Protein AF-A0A2V6KWN7-F1 (afdb_monomer)

Radius of gyration: 24.29 Å; Cα contacts (8 Å, |Δi|>4): 327; chains: 1; bounding box: 66×36×93 Å

Foldseek 3Di:
DAFWKWKDAPDFIKIFGDDPQFTQFIWGLQLCLLPVDDDPQCVPADVVLLVVLNNVCNVLGDHSLCVCCVVVSGPNPVSLVVRLLSRLLSVLVLQAGPPMDIDTDRDNVSCPVRPVTDTHNDPLQSLLSSLLNDQQGDPPDPDDQQWAKAFDPVLVVSVVPYPDDPVLVLLVVVRDRADGLNRSCVVVVHDPSVSVSSVSSSVVSVGIDIHHNVPRDDDDPPPPPDPDDDDDD

Structure (mmCIF, N/CA/C/O backbone):
data_AF-A0A2V6KWN7-F1
#
_entry.id   AF-A0A2V6KWN7-F1
#
loop_
_atom_site.group_PDB
_atom_site.id
_atom_site.type_symbol
_atom_site.label_atom_id
_atom_site.label_alt_id
_atom_site.label_comp_id
_atom_site.label_asym_id
_atom_site.label_entity_id
_atom_site.label_seq_id
_atom_site.pdbx_PDB_ins_code
_atom_site.Cartn_x
_atom_site.Cartn_y
_atom_site.Cartn_z
_atom_site.occupancy
_atom_site.B_iso_or_equiv
_atom_site.auth_seq_id
_atom_site.auth_comp_id
_atom_site.auth_asym_id
_atom_site.auth_atom_id
_atom_site.pdbx_PDB_model_num
ATOM 1 N N . LEU A 1 1 ? -12.054 -14.422 -3.745 1.00 79.62 1 LEU A N 1
ATOM 2 C CA . LEU A 1 1 ? -11.188 -14.995 -2.686 1.00 79.62 1 LEU A CA 1
ATOM 3 C C . LEU A 1 1 ? -11.629 -14.385 -1.362 1.00 79.62 1 LEU A C 1
ATOM 5 O O . LEU A 1 1 ? -11.683 -13.167 -1.289 1.00 79.62 1 LEU A O 1
ATOM 9 N N . THR A 1 2 ? -11.991 -15.196 -0.368 1.00 90.25 2 THR A N 1
ATOM 10 C CA . THR A 1 2 ? -12.577 -14.708 0.895 1.00 90.25 2 THR A CA 1
ATOM 11 C C . THR A 1 2 ? -11.800 -15.298 2.064 1.00 90.25 2 THR A C 1
ATOM 13 O O . THR A 1 2 ? -11.694 -16.525 2.155 1.00 90.25 2 THR A O 1
ATOM 16 N N . GLY A 1 3 ? -11.220 -14.449 2.910 1.00 91.94 3 GLY A N 1
ATOM 17 C CA . GLY A 1 3 ? -10.371 -14.868 4.022 1.00 91.94 3 GLY A CA 1
ATOM 18 C C . GLY A 1 3 ? -9.430 -13.772 4.516 1.00 91.94 3 GLY A C 1
ATOM 19 O O . GLY A 1 3 ? -9.657 -12.587 4.278 1.00 91.94 3 GLY A O 1
ATOM 20 N N . LEU A 1 4 ? -8.372 -14.196 5.198 1.00 92.25 4 LEU A N 1
ATOM 21 C CA . LEU A 1 4 ? -7.365 -13.347 5.817 1.00 92.25 4 LEU A CA 1
ATOM 22 C C . LEU A 1 4 ? -5.989 -13.653 5.217 1.00 92.25 4 LEU A C 1
ATOM 24 O O . LEU A 1 4 ? -5.529 -14.791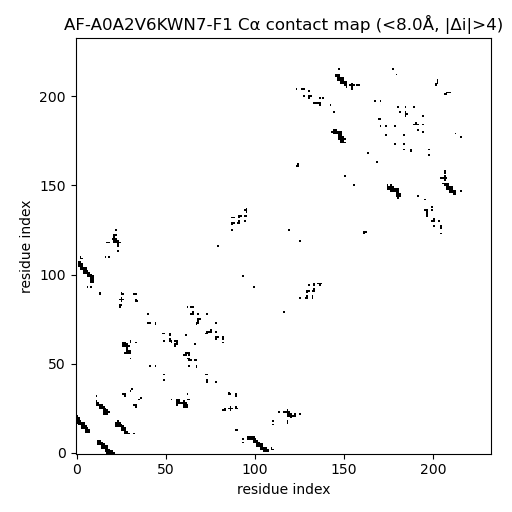 5.265 1.00 92.25 4 LEU A O 1
ATOM 28 N N . LEU A 1 5 ? -5.312 -12.640 4.689 1.00 93.81 5 LEU A N 1
ATOM 29 C CA . LEU A 1 5 ? -3.887 -12.700 4.383 1.00 93.81 5 LEU A CA 1
ATOM 30 C C . LEU A 1 5 ? -3.118 -12.125 5.571 1.00 93.81 5 LEU A C 1
ATOM 32 O O . LEU A 1 5 ? -3.286 -10.956 5.897 1.00 93.81 5 LEU A O 1
ATOM 36 N N . ARG A 1 6 ? -2.274 -12.935 6.206 1.00 95.00 6 ARG A N 1
ATOM 37 C CA . ARG A 1 6 ? -1.421 -12.511 7.319 1.00 95.00 6 ARG A CA 1
ATOM 38 C C . ARG A 1 6 ? 0.024 -12.420 6.861 1.00 95.00 6 ARG A C 1
ATOM 40 O O . ARG A 1 6 ? 0.580 -13.407 6.378 1.00 95.00 6 ARG A O 1
ATOM 47 N N . ALA A 1 7 ? 0.626 -11.256 7.056 1.00 96.19 7 ALA A N 1
ATOM 48 C CA . ALA A 1 7 ? 2.041 -11.005 6.846 1.00 96.19 7 ALA A CA 1
ATOM 49 C C . ALA A 1 7 ? 2.764 -10.920 8.196 1.00 96.19 7 ALA A C 1
ATOM 51 O O . ALA A 1 7 ? 2.483 -10.045 9.015 1.00 96.19 7 ALA A O 1
ATOM 52 N N . CYS A 1 8 ? 3.697 -11.841 8.418 1.00 95.62 8 CYS A N 1
ATOM 53 C CA . CYS A 1 8 ? 4.585 -11.873 9.572 1.00 95.62 8 CYS A CA 1
ATOM 54 C C . CYS A 1 8 ? 5.952 -11.296 9.187 1.00 95.62 8 CYS A C 1
ATOM 56 O O . CYS A 1 8 ? 6.477 -11.592 8.112 1.00 95.62 8 CYS A O 1
ATOM 58 N N . TRP A 1 9 ? 6.523 -10.491 10.075 1.00 94.25 9 TRP A N 1
ATOM 59 C CA . TRP A 1 9 ? 7.769 -9.751 9.883 1.00 94.25 9 TRP A CA 1
ATOM 60 C C . TRP A 1 9 ? 8.364 -9.401 11.255 1.00 94.25 9 TRP A C 1
ATOM 62 O O . TRP A 1 9 ? 7.928 -9.951 12.264 1.00 94.25 9 TRP A O 1
ATOM 72 N N . ASP A 1 10 ? 9.341 -8.495 11.312 1.00 91.19 10 ASP A N 1
ATOM 73 C CA . ASP A 1 10 ? 10.038 -8.129 12.556 1.00 91.19 10 ASP A CA 1
ATOM 74 C C . ASP A 1 10 ? 9.185 -7.290 13.544 1.00 91.19 10 ASP A C 1
ATOM 76 O O . ASP A 1 10 ? 9.688 -6.873 14.588 1.00 91.19 10 ASP A O 1
ATOM 80 N N . GLN A 1 11 ? 7.906 -7.034 13.238 1.00 94.00 11 GLN A N 1
ATOM 81 C CA . GLN A 1 11 ? 6.943 -6.325 14.098 1.00 94.00 11 GLN A CA 1
ATOM 82 C C . GLN A 1 11 ? 5.622 -7.108 14.229 1.00 94.00 11 GLN A C 1
ATOM 84 O O . GLN A 1 11 ? 5.520 -8.252 13.777 1.00 94.00 11 GLN A O 1
ATOM 89 N N . GLU A 1 12 ? 4.597 -6.498 14.840 1.00 96.12 12 GLU A N 1
ATOM 90 C CA . GLU A 1 12 ? 3.265 -7.103 14.945 1.00 96.12 12 GLU A CA 1
ATOM 91 C C . GLU A 1 12 ? 2.721 -7.463 13.545 1.00 96.12 12 GLU A C 1
ATOM 93 O O . GLU A 1 12 ? 2.837 -6.654 12.612 1.00 96.12 12 GLU A O 1
ATOM 98 N N . PRO A 1 13 ? 2.136 -8.665 13.360 1.00 96.38 13 PRO A N 1
ATOM 99 C CA . PRO A 1 13 ? 1.624 -9.087 12.066 1.00 96.38 13 PRO A CA 1
ATOM 100 C C . PRO A 1 13 ? 0.599 -8.119 11.478 1.00 96.38 13 PRO A C 1
ATOM 102 O O . PRO A 1 13 ? -0.203 -7.503 12.191 1.00 96.38 13 PRO A O 1
ATOM 105 N N . ILE A 1 14 ? 0.616 -8.026 10.151 1.00 97.00 14 ILE A N 1
ATOM 106 C CA . ILE A 1 14 ? -0.356 -7.257 9.379 1.00 97.00 14 ILE A CA 1
ATOM 107 C C . ILE A 1 14 ? -1.353 -8.229 8.760 1.00 97.00 14 ILE A C 1
ATOM 109 O O . ILE A 1 14 ? -0.981 -9.164 8.051 1.00 97.00 14 ILE A O 1
ATOM 113 N N . ASP A 1 15 ? -2.623 -7.973 9.023 1.00 95.38 15 ASP A N 1
ATOM 114 C CA . ASP A 1 15 ? -3.766 -8.768 8.618 1.00 95.38 15 ASP A CA 1
ATOM 115 C C . ASP A 1 15 ? -4.549 -8.013 7.534 1.00 95.38 15 ASP A C 1
ATOM 117 O O . ASP A 1 15 ? -5.109 -6.948 7.788 1.00 95.38 15 ASP A O 1
ATOM 121 N N . VAL A 1 16 ? -4.602 -8.557 6.318 1.00 95.31 16 VAL A N 1
ATOM 122 C CA . VAL A 1 16 ? -5.398 -8.036 5.200 1.00 95.31 16 VAL A CA 1
ATOM 123 C C . VAL A 1 16 ? -6.630 -8.905 5.013 1.00 95.31 16 VAL A C 1
ATOM 125 O O . VAL A 1 16 ? -6.546 -10.074 4.630 1.00 95.31 16 VAL A O 1
ATOM 128 N N . LEU A 1 17 ? -7.793 -8.323 5.276 1.00 94.12 17 LEU A N 1
ATOM 129 C CA . LEU A 1 17 ? -9.072 -8.991 5.108 1.00 94.12 17 LEU A CA 1
ATOM 130 C C . LEU A 1 17 ? -9.532 -8.859 3.659 1.00 94.12 17 LEU A C 1
ATOM 132 O O . LEU A 1 17 ? -9.598 -7.754 3.125 1.00 94.12 17 LEU A O 1
ATOM 136 N N . ALA A 1 18 ? -9.891 -9.981 3.041 1.00 93.38 18 ALA A N 1
ATOM 137 C CA . ALA A 1 18 ? -10.401 -10.029 1.678 1.00 93.38 18 ALA A CA 1
ATOM 138 C C . ALA A 1 18 ? -11.783 -10.684 1.635 1.00 93.38 18 ALA A C 1
ATOM 140 O O . ALA A 1 18 ? -12.004 -11.728 2.257 1.00 93.38 18 ALA A O 1
ATOM 141 N N . ARG A 1 19 ? -12.709 -10.106 0.869 1.00 92.50 19 ARG A N 1
ATOM 142 C CA . ARG A 1 19 ? -14.060 -10.639 0.651 1.00 92.50 19 ARG A CA 1
ATOM 143 C C . ARG A 1 19 ? -14.348 -10.661 -0.838 1.00 92.50 19 ARG A C 1
ATOM 145 O O . ARG A 1 19 ? -14.247 -9.645 -1.502 1.00 92.50 19 ARG A O 1
ATOM 152 N N . ASP A 1 20 ? -14.657 -11.839 -1.365 1.00 89.44 20 ASP A N 1
ATOM 153 C CA . ASP A 1 20 ? -15.024 -12.048 -2.768 1.00 89.44 20 ASP A CA 1
ATOM 154 C C . ASP A 1 20 ? -13.988 -11.543 -3.790 1.00 89.44 20 ASP A C 1
ATOM 156 O O . ASP A 1 20 ? -14.273 -11.406 -4.971 1.00 89.44 20 ASP A O 1
ATOM 160 N N . GLY A 1 21 ? -12.721 -11.434 -3.371 1.00 87.81 21 GLY A N 1
ATOM 161 C CA . GLY A 1 21 ? -11.613 -10.931 -4.193 1.00 87.81 21 GLY A CA 1
ATOM 162 C C . GLY A 1 21 ? -11.318 -9.446 -3.991 1.00 87.81 21 GLY A C 1
ATOM 163 O O . GLY A 1 21 ? -10.289 -8.989 -4.469 1.00 87.81 21 GLY A O 1
ATOM 164 N N . GLU A 1 22 ? -12.161 -8.737 -3.246 1.00 93.19 22 GLU A N 1
ATOM 165 C CA . GLU A 1 22 ? -11.963 -7.341 -2.868 1.00 93.19 22 GLU A CA 1
ATOM 166 C C . GLU A 1 22 ? -11.154 -7.241 -1.572 1.00 93.19 22 GLU A C 1
ATOM 168 O O . GLU A 1 22 ? -11.292 -8.081 -0.673 1.00 93.19 22 GLU A O 1
ATOM 173 N N . ILE A 1 23 ? -10.340 -6.194 -1.449 1.00 94.06 23 ILE A N 1
ATOM 174 C CA . ILE A 1 23 ? -9.598 -5.895 -0.220 1.00 94.06 23 ILE A CA 1
ATOM 175 C C . ILE A 1 23 ? -10.497 -5.076 0.699 1.00 94.06 23 ILE A C 1
ATOM 177 O O . ILE A 1 23 ? -10.830 -3.942 0.385 1.00 94.06 23 ILE A O 1
ATOM 181 N N . ILE A 1 24 ? -10.886 -5.629 1.844 1.00 94.44 24 ILE A N 1
ATOM 182 C CA . ILE A 1 24 ? -11.754 -4.936 2.803 1.00 94.44 24 ILE A CA 1
ATOM 183 C C . ILE A 1 24 ? -10.963 -3.890 3.584 1.00 94.44 24 ILE A C 1
ATOM 185 O O . ILE A 1 24 ? -11.327 -2.719 3.593 1.00 94.44 24 ILE A O 1
ATOM 189 N N . LEU A 1 25 ? -9.893 -4.314 4.255 1.00 94.62 25 LEU A N 1
ATOM 190 C CA . LEU A 1 25 ? -8.949 -3.437 4.946 1.00 94.62 25 LEU A CA 1
ATOM 191 C C . LEU A 1 25 ? -7.687 -4.210 5.329 1.00 94.62 25 LEU A C 1
ATOM 193 O O . LEU A 1 25 ? -7.700 -5.440 5.404 1.00 94.62 25 LEU A O 1
ATOM 197 N N . ALA A 1 26 ? -6.625 -3.468 5.632 1.00 96.12 26 ALA A N 1
ATOM 198 C CA . ALA A 1 26 ? -5.450 -3.976 6.324 1.00 96.12 26 ALA A CA 1
ATOM 199 C C . ALA A 1 26 ? -5.446 -3.456 7.769 1.00 96.12 26 ALA A C 1
ATOM 201 O O . ALA A 1 26 ? -5.772 -2.294 8.009 1.00 96.12 26 ALA A O 1
ATOM 202 N N . THR A 1 27 ? -5.094 -4.310 8.723 1.00 96.31 27 THR A N 1
ATOM 203 C CA . THR A 1 27 ? -5.065 -3.999 10.156 1.00 96.31 27 THR A CA 1
ATOM 204 C C . THR A 1 27 ? -3.924 -4.732 10.858 1.00 96.31 27 THR A C 1
ATOM 206 O O . THR A 1 27 ? -3.230 -5.553 10.270 1.00 96.31 27 THR A O 1
ATOM 209 N N . THR A 1 28 ? -3.719 -4.422 12.129 1.00 97.50 28 THR A N 1
ATOM 210 C CA . THR A 1 28 ? -2.776 -5.082 13.030 1.00 97.50 28 THR A CA 1
ATOM 211 C C . THR A 1 28 ? -3.290 -4.937 14.465 1.00 97.50 28 THR A C 1
ATOM 213 O O . THR A 1 28 ? -4.154 -4.095 14.738 1.00 97.50 28 THR A O 1
ATOM 216 N N . ARG A 1 29 ? -2.780 -5.741 15.399 1.00 97.25 29 ARG A N 1
ATOM 217 C CA . ARG A 1 29 ? -3.104 -5.600 16.828 1.00 97.25 29 ARG A CA 1
ATOM 218 C C . ARG A 1 29 ? -2.272 -4.527 17.527 1.00 97.25 29 ARG A C 1
ATOM 220 O O . ARG A 1 29 ? -2.496 -4.275 18.702 1.00 97.25 29 ARG A O 1
ATOM 227 N N . ASP A 1 30 ? -1.354 -3.870 16.828 1.00 98.06 30 ASP A N 1
ATOM 228 C CA . ASP A 1 30 ? -0.593 -2.742 17.359 1.00 98.06 30 ASP A CA 1
ATOM 229 C C . ASP A 1 30 ? -1.189 -1.404 16.862 1.00 98.06 30 ASP A C 1
ATOM 231 O O . ASP A 1 30 ? -1.017 -1.039 15.695 1.00 98.06 30 ASP A O 1
ATOM 235 N N . PRO A 1 31 ? -1.912 -0.642 17.710 1.00 97.25 31 PRO A N 1
ATOM 236 C CA . PRO A 1 31 ? -2.525 0.620 17.299 1.00 97.25 31 PRO A CA 1
ATOM 237 C C . PRO A 1 31 ? -1.510 1.715 16.957 1.00 97.25 31 PRO A C 1
ATOM 239 O O . PRO A 1 31 ? -1.841 2.614 16.182 1.00 97.25 31 PRO A O 1
ATOM 242 N N . ASP A 1 32 ? -0.309 1.660 17.535 1.00 96.06 32 ASP A N 1
ATOM 243 C CA . ASP A 1 32 ? 0.749 2.641 17.292 1.00 96.06 32 ASP A CA 1
ATOM 244 C C . ASP A 1 32 ? 1.455 2.337 15.967 1.00 96.06 32 ASP A C 1
ATOM 246 O O . ASP A 1 32 ? 1.768 3.255 15.212 1.00 96.06 32 ASP A O 1
ATOM 250 N N . LEU A 1 33 ? 1.595 1.057 15.616 1.00 96.12 33 LEU A N 1
ATOM 251 C CA . LEU A 1 33 ? 2.003 0.645 14.272 1.00 96.12 33 LEU A CA 1
ATOM 252 C C . LEU A 1 33 ? 0.936 0.978 13.214 1.00 96.12 33 LEU A C 1
ATOM 254 O O . LEU A 1 33 ? 1.270 1.414 12.113 1.00 96.12 33 LEU A O 1
ATOM 258 N N . TYR A 1 34 ? -0.346 0.772 13.536 1.00 97.50 34 TYR A N 1
ATOM 259 C CA . TYR A 1 34 ? -1.467 1.047 12.631 1.00 97.50 34 TYR A CA 1
ATOM 260 C C . TYR A 1 34 ? -1.637 2.543 12.337 1.00 97.50 34 TYR A C 1
ATOM 262 O O . TYR A 1 34 ? -1.943 2.916 11.209 1.00 97.50 34 TYR A O 1
ATOM 270 N N . CYS A 1 35 ? -1.491 3.395 13.353 1.00 96.06 35 CYS A N 1
ATOM 271 C CA . CYS A 1 35 ? -1.679 4.838 13.246 1.00 96.06 35 CYS A CA 1
ATOM 272 C C . CYS A 1 35 ? -0.709 5.555 14.210 1.00 96.06 35 CYS A C 1
ATOM 274 O O . CYS A 1 35 ? -1.090 5.868 15.348 1.00 96.06 35 CYS A O 1
ATOM 276 N N . PRO A 1 36 ? 0.544 5.795 13.769 1.00 91.50 36 PRO A N 1
ATOM 277 C CA . PRO A 1 36 ? 1.615 6.314 14.626 1.00 91.50 36 PRO A CA 1
ATOM 278 C C . PRO A 1 36 ? 1.423 7.782 15.011 1.00 91.50 36 PRO A C 1
ATOM 280 O O . PRO A 1 36 ? 1.894 8.226 16.056 1.00 91.50 36 PRO A O 1
ATOM 283 N N . GLU A 1 37 ? 0.725 8.546 14.174 1.00 91.88 37 GLU A N 1
ATOM 284 C CA . GLU A 1 37 ? 0.391 9.943 14.431 1.00 91.88 37 GLU A CA 1
ATOM 285 C C . GLU A 1 37 ? -1.081 10.072 14.817 1.00 91.88 37 GLU A C 1
ATOM 287 O O . GLU A 1 37 ? -1.932 9.370 14.276 1.00 91.88 37 GLU A O 1
ATOM 292 N N . THR A 1 38 ? -1.405 10.998 15.722 1.00 91.56 38 THR A N 1
ATOM 293 C CA . THR A 1 38 ? -2.800 11.279 16.085 1.00 91.56 38 THR A CA 1
ATOM 294 C C . THR A 1 38 ? -3.504 11.999 14.932 1.00 91.56 38 THR A C 1
ATOM 296 O O . THR A 1 38 ? -3.166 13.151 14.644 1.00 91.56 38 THR A O 1
ATOM 299 N N . PRO A 1 39 ? -4.509 11.384 14.282 1.00 93.56 39 PRO A N 1
ATOM 300 C CA . PRO A 1 39 ? -5.166 12.005 13.148 1.00 93.56 39 PRO A CA 1
ATOM 301 C C . PRO A 1 39 ? -6.062 13.172 13.601 1.00 93.56 39 PRO A C 1
ATOM 303 O O . PRO A 1 39 ? -6.704 13.080 14.653 1.00 93.56 39 PRO A O 1
ATOM 306 N N . PRO A 1 40 ? -6.191 14.245 12.794 1.00 94.44 40 PRO A N 1
ATOM 307 C CA . PRO A 1 40 ? -6.957 15.441 13.164 1.00 94.44 40 PRO A CA 1
ATOM 308 C C . PRO A 1 40 ? -8.420 15.179 13.541 1.00 94.44 40 PRO A C 1
ATOM 310 O O . PRO A 1 40 ? -8.984 15.904 14.355 1.00 94.44 40 PRO A O 1
ATOM 313 N N . ILE A 1 41 ? -9.030 14.124 12.990 1.00 94.12 41 ILE A N 1
ATOM 314 C CA . ILE A 1 41 ? -10.413 13.725 13.293 1.00 94.12 41 ILE A CA 1
ATOM 315 C C . ILE A 1 41 ? -10.631 13.378 14.777 1.00 94.12 41 ILE A C 1
ATOM 317 O O . ILE A 1 41 ? -11.756 13.438 15.261 1.00 94.12 41 ILE A O 1
ATOM 321 N N . LEU A 1 42 ? -9.565 13.053 15.515 1.00 94.75 42 LEU A N 1
ATOM 322 C CA . LEU A 1 42 ? -9.635 12.734 16.943 1.00 94.75 42 LEU A CA 1
ATOM 323 C C . LEU A 1 42 ? -9.487 13.958 17.851 1.00 94.75 42 LEU A C 1
ATOM 325 O O . LEU A 1 42 ? -9.609 13.811 19.061 1.00 94.75 42 LEU A O 1
ATOM 329 N N . ALA A 1 43 ? -9.234 15.153 17.306 1.00 92.88 43 ALA A N 1
ATOM 330 C CA . ALA A 1 43 ? -8.901 16.335 18.107 1.00 92.88 43 ALA A CA 1
ATOM 331 C C . ALA A 1 43 ? -9.977 16.709 19.145 1.00 92.88 43 ALA A C 1
ATOM 333 O O . ALA A 1 43 ? -9.645 17.248 20.196 1.00 92.88 43 ALA A O 1
ATOM 334 N N . ASN A 1 44 ? -11.247 16.409 18.857 1.00 91.75 44 ASN A N 1
ATOM 335 C CA . ASN A 1 44 ? -12.387 16.709 19.731 1.00 91.75 44 ASN A CA 1
ATOM 336 C C . ASN A 1 44 ? -12.982 15.462 20.408 1.00 91.75 44 ASN A C 1
ATOM 338 O O . ASN A 1 44 ? -14.045 15.551 21.020 1.00 91.75 44 ASN A O 1
ATOM 342 N N . VAL A 1 45 ? -12.343 14.299 20.269 1.00 95.75 45 VAL A N 1
ATOM 343 C CA . VAL A 1 45 ? -12.817 13.045 20.863 1.00 95.75 45 VAL A CA 1
ATOM 344 C C . VAL A 1 45 ? -12.212 12.898 22.252 1.00 95.75 45 VAL A C 1
ATOM 346 O O . VAL A 1 45 ? -11.031 13.179 22.452 1.00 95.75 45 VAL A O 1
ATOM 349 N N . ASP A 1 46 ? -13.014 12.439 23.211 1.00 96.44 46 ASP A N 1
ATOM 350 C CA . ASP A 1 46 ? -12.539 12.137 24.561 1.00 96.44 46 ASP A CA 1
ATOM 351 C C . ASP A 1 46 ? -11.361 11.132 24.513 1.00 96.44 46 ASP A C 1
ATOM 353 O O . ASP A 1 46 ? -11.520 10.029 23.968 1.00 96.44 46 ASP A O 1
ATOM 357 N N . PRO A 1 47 ? -10.182 11.472 25.075 1.00 95.75 47 PRO A N 1
ATOM 358 C CA . PRO A 1 47 ? -9.025 10.583 25.108 1.00 95.75 47 PRO A CA 1
ATOM 359 C C . PRO A 1 47 ? -9.301 9.214 25.739 1.00 95.75 47 PRO A C 1
ATOM 361 O O . PRO A 1 47 ? -8.704 8.228 25.304 1.00 95.75 47 PRO A O 1
ATOM 364 N N . GLU A 1 48 ? -10.206 9.115 26.719 1.00 96.94 48 GLU A N 1
ATOM 365 C CA . GLU A 1 48 ? -10.563 7.829 27.336 1.00 96.94 48 GLU A CA 1
ATOM 366 C C . GLU A 1 48 ? -11.320 6.924 26.355 1.00 96.94 48 GLU A C 1
ATOM 368 O O . GLU A 1 48 ? -11.091 5.711 26.304 1.00 96.94 48 GLU A O 1
ATOM 373 N N . VAL A 1 49 ? -12.174 7.512 25.511 1.00 97.31 49 VAL A N 1
ATOM 374 C CA . VAL A 1 49 ? -12.894 6.791 24.452 1.00 97.31 49 VAL A CA 1
ATOM 375 C C . VAL A 1 49 ? -11.914 6.288 23.390 1.00 97.31 49 VAL A C 1
ATOM 377 O O . VAL A 1 49 ? -12.012 5.137 22.955 1.00 97.31 49 VAL A O 1
ATOM 380 N N . VAL A 1 50 ? -10.927 7.110 23.016 1.00 97.44 50 VAL A N 1
ATOM 381 C CA . VAL A 1 50 ? -9.854 6.708 22.090 1.00 97.44 50 VAL A CA 1
ATOM 382 C C . VAL A 1 50 ? -8.999 5.590 22.689 1.00 97.44 50 VAL A C 1
ATOM 384 O O . VAL A 1 50 ? -8.730 4.603 22.004 1.00 97.44 50 VAL A O 1
ATOM 387 N N . ALA A 1 51 ? -8.600 5.707 23.957 1.00 97.25 51 ALA A N 1
ATOM 388 C CA . ALA A 1 51 ? -7.799 4.698 24.646 1.00 97.25 51 ALA A CA 1
ATOM 389 C C . ALA A 1 51 ? -8.519 3.344 24.688 1.00 97.25 51 ALA A C 1
ATOM 391 O O . ALA A 1 51 ? -7.951 2.332 24.279 1.00 97.25 51 ALA A O 1
ATOM 392 N N . LYS A 1 52 ? -9.807 3.337 25.050 1.00 97.81 52 LYS A N 1
ATOM 393 C CA . LYS A 1 52 ? -10.630 2.123 25.053 1.00 97.81 52 LYS A CA 1
ATOM 394 C C . LYS A 1 52 ? -10.734 1.482 23.666 1.00 97.81 52 LYS A C 1
ATOM 396 O O . LYS A 1 52 ? -10.654 0.261 23.544 1.00 97.81 52 LYS A O 1
ATOM 401 N N . ALA A 1 53 ? -10.900 2.286 22.614 1.00 97.69 53 ALA A N 1
ATOM 402 C CA . ALA A 1 53 ? -10.939 1.779 21.244 1.00 97.69 53 ALA A CA 1
ATOM 403 C C . ALA A 1 53 ? -9.586 1.181 20.812 1.00 97.69 53 ALA A C 1
ATOM 405 O O . ALA A 1 53 ? -9.558 0.152 20.134 1.00 97.69 53 ALA A O 1
ATOM 406 N N . ARG A 1 54 ? -8.465 1.789 21.226 1.00 97.81 54 ARG A N 1
ATOM 407 C CA . ARG A 1 54 ? -7.111 1.261 20.990 1.00 97.81 54 ARG A CA 1
ATOM 408 C C . ARG A 1 54 ? -6.869 -0.046 21.741 1.00 97.81 54 ARG A C 1
ATOM 410 O O . ARG A 1 54 ? -6.299 -0.967 21.165 1.00 97.81 54 ARG A O 1
ATOM 417 N N . ASP A 1 55 ? -7.325 -0.161 22.983 1.00 98.12 55 ASP A N 1
ATOM 418 C CA . ASP A 1 55 ? -7.208 -1.407 23.748 1.00 98.12 55 ASP A CA 1
ATOM 419 C C . ASP A 1 55 ? -8.020 -2.539 23.109 1.00 98.12 55 ASP A C 1
ATOM 421 O O . ASP A 1 55 ? -7.520 -3.653 22.969 1.00 98.12 55 ASP A O 1
ATOM 425 N N . GLN A 1 56 ? -9.207 -2.238 22.580 1.00 96.69 56 GLN A N 1
ATOM 426 C CA . GLN A 1 56 ? -9.982 -3.212 21.814 1.00 96.69 56 GLN A CA 1
ATOM 427 C C . GLN A 1 56 ? -9.248 -3.693 20.547 1.00 96.69 56 GLN A C 1
ATOM 429 O O . GLN A 1 56 ? -9.300 -4.882 20.225 1.00 96.69 56 GLN A O 1
ATOM 434 N N . GLN A 1 57 ? -8.537 -2.806 19.840 1.00 97.25 57 GLN A N 1
ATOM 435 C CA . GLN A 1 57 ? -7.715 -3.203 18.693 1.00 97.25 57 GLN A CA 1
ATOM 436 C C . GLN A 1 57 ? -6.588 -4.161 19.102 1.00 97.25 57 GLN A C 1
ATOM 438 O O . GLN A 1 57 ? -6.335 -5.130 18.385 1.00 97.25 57 GLN A O 1
ATOM 443 N N . LYS A 1 58 ? -5.954 -3.952 20.262 1.00 97.31 58 LYS A N 1
ATOM 444 C CA . LYS A 1 58 ? -4.932 -4.877 20.787 1.00 97.31 58 LYS A CA 1
ATOM 445 C C . LYS A 1 58 ? -5.491 -6.271 21.046 1.00 97.31 58 LYS A C 1
ATOM 447 O O . LYS A 1 58 ? -4.819 -7.270 20.801 1.00 97.31 58 LYS A O 1
ATOM 452 N N . GLU A 1 59 ? -6.731 -6.346 21.516 1.00 95.31 59 GLU A N 1
ATOM 453 C CA . GLU A 1 59 ? -7.384 -7.615 21.830 1.00 95.31 59 GLU A CA 1
ATOM 454 C C . GLU A 1 59 ? -7.823 -8.384 20.577 1.00 95.31 59 GLU A C 1
ATOM 456 O O . GLU A 1 59 ? -7.611 -9.596 20.488 1.00 95.31 59 GLU A O 1
ATOM 461 N N . ASN A 1 60 ? -8.446 -7.705 19.607 1.00 92.25 60 ASN A N 1
ATOM 462 C CA . ASN A 1 60 ? -9.146 -8.379 18.507 1.00 92.25 60 ASN A CA 1
ATOM 463 C C . ASN A 1 60 ? -8.712 -7.967 17.089 1.00 92.25 60 ASN A C 1
ATOM 465 O O . ASN A 1 60 ? -9.193 -8.559 16.125 1.00 92.25 60 ASN A O 1
ATOM 469 N N . GLY A 1 61 ? -7.809 -6.996 16.941 1.00 93.31 61 GLY A N 1
ATOM 470 C CA . GLY A 1 61 ? -7.307 -6.515 15.650 1.00 93.31 61 GLY A CA 1
ATOM 471 C C . GLY A 1 61 ? -8.271 -5.615 14.870 1.00 93.31 61 GLY A C 1
ATOM 472 O O . GLY A 1 61 ? -7.951 -5.213 13.756 1.00 93.31 61 GLY A O 1
ATOM 473 N N . THR A 1 62 ? -9.442 -5.271 15.411 1.00 94.56 62 THR A N 1
ATOM 474 C CA . THR A 1 62 ? -10.363 -4.316 14.774 1.00 94.56 62 THR A CA 1
ATOM 475 C C . THR A 1 62 ? -9.758 -2.917 14.856 1.00 94.56 62 THR A C 1
ATOM 477 O O . THR A 1 62 ? -9.499 -2.470 15.973 1.00 94.56 62 THR A O 1
ATOM 480 N N . PRO A 1 63 ? -9.564 -2.194 13.735 1.00 96.44 63 PRO A N 1
ATOM 481 C CA . PRO A 1 63 ? -9.032 -0.837 13.772 1.00 96.44 63 PRO A CA 1
ATOM 482 C C . PRO A 1 63 ? -9.801 0.056 14.747 1.00 96.44 63 PRO A C 1
ATOM 484 O O . PRO A 1 63 ? -11.025 0.160 14.654 1.00 96.44 63 PRO A O 1
ATOM 487 N N . PHE A 1 64 ? -9.107 0.755 15.645 1.00 97.31 64 PHE A N 1
ATOM 488 C CA . PHE A 1 64 ? -9.766 1.594 16.651 1.00 97.31 64 PHE A CA 1
ATOM 489 C C . PHE A 1 64 ? -10.644 2.683 16.004 1.00 97.31 64 PHE A C 1
ATOM 491 O O . PHE A 1 64 ? -11.708 3.013 16.522 1.00 97.31 64 PHE A O 1
ATOM 498 N N . LEU A 1 65 ? -10.249 3.191 14.829 1.00 96.88 65 LEU A N 1
ATOM 499 C CA . LEU A 1 65 ? -11.036 4.138 14.031 1.00 96.88 65 LEU A CA 1
ATOM 500 C C . LEU A 1 65 ? -12.406 3.569 13.633 1.00 96.88 65 LEU A C 1
ATOM 502 O O . LEU A 1 65 ? -13.395 4.298 13.625 1.00 96.88 65 LEU A O 1
ATOM 506 N N . LEU A 1 66 ? -12.483 2.266 13.347 1.00 96.00 66 LEU A N 1
ATOM 507 C CA . LEU A 1 66 ? -13.737 1.596 13.006 1.00 96.00 66 LEU A CA 1
ATOM 508 C C . LEU A 1 66 ? -14.650 1.510 14.230 1.00 96.00 66 LEU A C 1
ATOM 510 O O . LEU A 1 66 ? -15.843 1.793 14.137 1.00 96.00 66 LEU A O 1
ATOM 514 N N . THR A 1 67 ? -14.083 1.180 15.391 1.00 96.31 67 THR A N 1
ATOM 515 C CA . THR A 1 67 ? -14.803 1.202 16.670 1.00 96.31 67 THR A CA 1
ATOM 516 C C . THR A 1 67 ? -15.353 2.596 16.978 1.00 96.31 67 THR A C 1
ATOM 518 O O . THR A 1 67 ? -16.527 2.727 17.321 1.00 96.31 67 THR A O 1
ATOM 521 N N . LEU A 1 68 ? -14.543 3.645 16.816 1.00 97.06 68 LEU A N 1
ATOM 522 C CA . LEU A 1 68 ? -14.970 5.027 17.055 1.00 97.06 68 LEU A CA 1
ATOM 523 C C . LEU A 1 68 ? -16.088 5.461 16.099 1.00 97.06 68 LEU A C 1
ATOM 525 O O . LEU A 1 68 ? -17.046 6.093 16.537 1.00 97.06 68 LEU A O 1
ATOM 529 N N . ALA A 1 69 ? -15.998 5.091 14.820 1.00 96.19 69 ALA A N 1
ATOM 530 C CA . ALA A 1 69 ? -17.033 5.389 13.832 1.00 96.19 69 ALA A CA 1
ATOM 531 C C . ALA A 1 69 ? -18.359 4.677 14.147 1.00 96.19 69 ALA A C 1
ATOM 533 O O . ALA A 1 69 ? -19.429 5.267 14.015 1.00 96.19 69 ALA A O 1
ATOM 534 N N . ARG A 1 70 ? -18.301 3.419 14.601 1.00 95.00 70 ARG A N 1
ATOM 535 C CA . ARG A 1 70 ? -19.487 2.640 15.004 1.00 95.00 70 ARG A CA 1
ATOM 536 C C . ARG A 1 70 ? -20.149 3.161 16.270 1.00 95.00 70 ARG A C 1
ATOM 538 O O . ARG A 1 70 ? -21.364 3.074 16.389 1.00 95.00 70 ARG A O 1
ATOM 545 N N . ASN A 1 71 ? -19.356 3.707 17.185 1.00 95.19 71 ASN A N 1
ATOM 546 C CA . ASN A 1 71 ? -19.842 4.352 18.401 1.00 95.19 71 ASN A CA 1
ATOM 547 C C . ASN A 1 71 ? -20.238 5.819 18.171 1.00 95.19 71 ASN A C 1
ATOM 549 O O . ASN A 1 71 ? -20.431 6.544 19.144 1.00 95.19 71 ASN A O 1
ATOM 553 N N . GLU A 1 72 ? -20.285 6.274 16.913 1.00 95.25 72 GLU A N 1
ATOM 554 C CA . GLU A 1 72 ? -20.639 7.647 16.528 1.00 95.25 72 GLU A CA 1
ATOM 555 C C . GLU A 1 72 ? -19.746 8.719 17.187 1.00 95.25 72 GLU A C 1
ATOM 557 O O . GLU A 1 72 ? -20.113 9.885 17.293 1.00 95.25 72 GLU A O 1
ATOM 562 N N . SER A 1 73 ? -18.541 8.332 17.622 1.00 96.62 73 SER A N 1
ATOM 563 C CA . SER A 1 73 ? -17.558 9.236 18.236 1.00 96.62 73 SER A CA 1
ATOM 564 C C . SER A 1 73 ? -16.795 10.053 17.191 1.00 96.62 73 SER A C 1
ATOM 566 O O . SER A 1 73 ? -16.242 11.101 17.509 1.00 96.62 73 SER A O 1
ATOM 568 N N . ILE A 1 74 ? -16.765 9.572 15.946 1.00 96.62 74 ILE A N 1
ATOM 569 C CA . ILE A 1 74 ? -16.257 10.280 14.767 1.00 96.62 74 ILE A CA 1
ATOM 570 C C . ILE A 1 74 ? -17.195 10.053 13.583 1.00 96.62 74 ILE A C 1
ATOM 572 O O . ILE A 1 74 ? -17.919 9.056 13.529 1.00 96.62 74 ILE A O 1
ATOM 576 N N . GLU A 1 75 ? -17.158 10.958 12.608 1.00 95.19 75 GLU A N 1
ATOM 577 C CA . GLU A 1 75 ? -17.943 10.814 11.385 1.00 95.19 75 GLU A CA 1
ATOM 578 C C . GLU A 1 75 ? -17.518 9.583 10.578 1.00 95.19 75 GLU A C 1
ATOM 580 O O . GLU A 1 75 ? -16.334 9.324 10.350 1.00 95.19 75 GLU A O 1
ATOM 585 N N . ARG A 1 76 ? -18.514 8.835 10.098 1.00 93.12 76 ARG A N 1
ATOM 586 C CA . ARG A 1 76 ? -18.311 7.522 9.484 1.00 93.12 76 ARG A CA 1
ATOM 587 C C . ARG A 1 76 ? -17.542 7.569 8.163 1.00 93.12 76 ARG A C 1
ATOM 589 O O . ARG A 1 76 ? -16.625 6.777 7.981 1.00 93.12 76 ARG A O 1
ATOM 596 N N . GLN A 1 77 ? -17.898 8.477 7.251 1.00 93.56 77 GLN A N 1
ATOM 597 C CA . GLN A 1 77 ? -17.253 8.533 5.934 1.00 93.56 77 GLN A CA 1
ATOM 598 C C . GLN A 1 77 ? -15.770 8.940 6.035 1.00 93.56 77 GLN A C 1
ATOM 600 O O . GLN A 1 77 ? -14.932 8.178 5.553 1.00 93.56 77 GLN A O 1
ATOM 605 N N . PRO A 1 78 ? -15.404 10.030 6.743 1.00 94.06 78 PRO A N 1
ATOM 606 C CA . PRO A 1 78 ? -13.996 10.368 6.952 1.00 94.06 78 PRO A CA 1
ATOM 607 C C . PRO A 1 78 ? -13.212 9.272 7.689 1.00 94.06 78 PRO A C 1
ATOM 609 O O . PRO A 1 78 ? -12.034 9.061 7.405 1.00 94.06 78 PRO A O 1
ATOM 612 N N . ALA A 1 79 ? -13.851 8.548 8.617 1.00 95.00 79 ALA A N 1
ATOM 613 C CA . ALA A 1 79 ? -13.221 7.420 9.292 1.00 95.00 79 ALA A CA 1
ATOM 614 C C . ALA A 1 79 ? -12.901 6.269 8.330 1.00 95.00 79 ALA A C 1
ATOM 616 O O . ALA A 1 79 ? -11.812 5.710 8.417 1.00 95.00 79 ALA A O 1
ATOM 617 N N . PHE A 1 80 ? -13.802 5.924 7.406 1.00 94.12 80 PHE A N 1
ATOM 618 C CA . PHE A 1 80 ? -13.555 4.877 6.410 1.00 94.12 80 PHE A CA 1
ATOM 619 C C . PHE A 1 80 ? -12.457 5.251 5.417 1.00 94.12 80 PHE A C 1
ATOM 621 O O . PHE A 1 80 ? -11.585 4.423 5.149 1.00 94.12 80 PHE A O 1
ATOM 628 N N . ASP A 1 81 ? -12.437 6.497 4.944 1.00 93.75 81 ASP A N 1
ATOM 629 C CA . ASP A 1 81 ? -11.365 6.987 4.072 1.00 93.75 81 ASP A CA 1
ATOM 630 C C . ASP A 1 81 ? -10.008 6.923 4.796 1.00 93.75 81 ASP A C 1
ATOM 632 O O . ASP A 1 81 ? -9.003 6.474 4.236 1.00 93.75 81 ASP A O 1
ATOM 636 N N . LEU A 1 82 ? -9.987 7.288 6.084 1.00 95.38 82 LEU A N 1
ATOM 637 C CA . LEU A 1 82 ? -8.794 7.191 6.917 1.00 95.38 82 LEU A CA 1
ATOM 638 C C . LEU A 1 82 ? -8.391 5.737 7.192 1.00 95.38 82 LEU A C 1
ATOM 640 O O . LEU A 1 82 ? -7.207 5.433 7.126 1.00 95.38 82 LEU A O 1
ATOM 644 N N . ILE A 1 83 ? -9.331 4.829 7.470 1.00 95.75 83 ILE A N 1
ATOM 645 C CA . ILE A 1 83 ? -9.051 3.396 7.668 1.00 95.75 83 ILE A CA 1
ATOM 646 C C . ILE A 1 83 ? -8.403 2.806 6.420 1.00 95.75 83 ILE A C 1
ATOM 648 O O . ILE A 1 83 ? -7.392 2.113 6.522 1.00 95.75 83 ILE A O 1
ATOM 652 N N . ARG A 1 84 ? -8.942 3.124 5.241 1.00 95.06 84 ARG A N 1
ATOM 653 C CA . ARG A 1 84 ? -8.357 2.717 3.965 1.00 95.06 84 ARG A CA 1
ATOM 654 C C . ARG A 1 84 ? -6.924 3.229 3.832 1.00 95.06 84 ARG A C 1
ATOM 656 O O . ARG A 1 84 ? -6.023 2.441 3.552 1.00 95.06 84 ARG A O 1
ATOM 663 N N . HIS A 1 85 ? -6.704 4.522 4.069 1.00 95.56 85 HIS A N 1
ATOM 664 C CA . HIS A 1 85 ? -5.377 5.125 3.961 1.00 95.56 85 HIS A CA 1
ATOM 665 C C . HIS A 1 85 ? -4.373 4.550 4.976 1.00 95.56 85 HIS A C 1
ATOM 667 O O . HIS A 1 85 ? -3.257 4.204 4.597 1.00 95.56 85 HIS A O 1
ATOM 673 N N . GLN A 1 86 ? -4.766 4.391 6.245 1.00 96.38 86 GLN A N 1
ATOM 674 C CA . GLN A 1 86 ? -3.916 3.794 7.282 1.00 96.38 86 GLN A CA 1
ATOM 675 C C . GLN A 1 86 ? -3.603 2.330 6.970 1.00 96.38 86 GLN A C 1
ATOM 677 O O . GLN A 1 86 ? -2.461 1.909 7.112 1.00 96.38 86 GLN A O 1
ATOM 682 N N . GLY A 1 87 ? -4.569 1.570 6.448 1.00 96.31 87 GLY A N 1
ATOM 683 C CA . GLY A 1 87 ? -4.329 0.210 5.971 1.00 96.31 87 GLY A CA 1
ATOM 684 C C . GLY A 1 87 ? -3.297 0.153 4.837 1.00 96.31 87 GLY A C 1
ATOM 685 O O . GLY A 1 87 ? -2.399 -0.687 4.862 1.00 96.31 87 GLY A O 1
ATOM 686 N N . GLN A 1 88 ? -3.372 1.073 3.872 1.00 96.31 88 GLN A N 1
ATOM 687 C CA . GLN A 1 88 ? -2.387 1.172 2.789 1.00 96.31 88 GLN A CA 1
ATOM 688 C C . GLN A 1 88 ? -0.997 1.569 3.306 1.00 96.31 88 GLN A C 1
ATOM 690 O O . GLN A 1 88 ? -0.000 0.966 2.905 1.00 96.31 88 GLN A O 1
ATOM 695 N N . MET A 1 89 ? -0.927 2.546 4.216 1.00 95.69 89 MET A N 1
ATOM 696 C CA . MET A 1 89 ? 0.308 2.960 4.891 1.00 95.69 89 MET A CA 1
ATOM 697 C C . MET A 1 89 ? 0.933 1.801 5.660 1.00 95.69 89 MET A C 1
ATOM 699 O O . MET A 1 89 ? 2.118 1.519 5.485 1.00 95.69 89 MET A O 1
ATOM 703 N N . LEU A 1 90 ? 0.135 1.091 6.455 1.00 96.25 90 LEU A N 1
ATOM 704 C CA . LEU A 1 90 ? 0.559 -0.076 7.211 1.00 96.25 90 LEU A CA 1
ATOM 705 C C . LEU A 1 90 ? 1.137 -1.151 6.285 1.00 96.25 90 LEU A C 1
ATOM 707 O O . LEU A 1 90 ? 2.278 -1.569 6.464 1.00 96.25 90 LEU A O 1
ATOM 711 N N . PHE A 1 91 ? 0.384 -1.553 5.259 1.00 95.56 91 PHE A N 1
ATOM 712 C CA . PHE A 1 91 ? 0.819 -2.595 4.333 1.00 95.56 91 PHE A CA 1
ATOM 713 C C . PHE A 1 91 ? 2.061 -2.188 3.529 1.00 95.56 91 PHE A C 1
ATOM 715 O O . PHE A 1 91 ? 2.912 -3.029 3.247 1.00 95.56 91 PHE A O 1
ATOM 722 N N . SER A 1 92 ? 2.218 -0.897 3.209 1.00 94.56 92 SER A N 1
ATOM 723 C CA . SER A 1 92 ? 3.374 -0.407 2.448 1.00 94.56 92 SER A CA 1
ATOM 724 C C . SER A 1 92 ? 4.721 -0.697 3.120 1.00 94.56 92 SER A C 1
ATOM 726 O O . SER A 1 92 ? 5.734 -0.838 2.432 1.00 94.56 92 SER A O 1
ATOM 728 N N . GLN A 1 93 ? 4.735 -0.840 4.451 1.00 92.44 93 GLN A N 1
ATOM 729 C CA . GLN A 1 93 ? 5.944 -1.147 5.214 1.00 92.44 93 GLN A CA 1
ATOM 730 C C . GLN A 1 93 ? 6.517 -2.523 4.849 1.00 92.44 93 GLN A C 1
ATOM 732 O O . GLN A 1 93 ? 7.736 -2.698 4.832 1.00 92.44 93 GLN A O 1
ATOM 737 N N . LEU A 1 94 ? 5.657 -3.474 4.466 1.00 92.38 94 LEU A N 1
ATOM 738 C CA . LEU A 1 94 ? 6.064 -4.826 4.084 1.00 92.38 94 LEU A CA 1
ATOM 739 C C . LEU A 1 94 ? 6.933 -4.844 2.824 1.00 92.38 94 LEU A C 1
ATOM 741 O O . LEU A 1 94 ? 7.807 -5.695 2.696 1.00 92.38 94 LEU A O 1
ATOM 745 N N . TRP A 1 95 ? 6.752 -3.886 1.912 1.00 89.25 95 TRP A N 1
ATOM 746 C CA . TRP A 1 95 ? 7.511 -3.841 0.659 1.00 89.25 95 TRP A CA 1
ATOM 747 C C . TRP A 1 95 ? 8.998 -3.543 0.841 1.00 89.25 95 TRP A C 1
ATOM 749 O O . TRP A 1 95 ? 9.788 -3.816 -0.059 1.00 89.25 95 TRP A O 1
ATOM 759 N N . SER A 1 96 ? 9.374 -2.946 1.972 1.00 84.44 96 SER A N 1
ATOM 760 C CA . SER A 1 96 ? 10.771 -2.645 2.312 1.00 84.44 96 SER A CA 1
ATOM 761 C C . SER A 1 96 ? 11.277 -3.467 3.497 1.00 84.44 96 SER A C 1
ATOM 763 O O . SER A 1 96 ? 12.429 -3.315 3.896 1.00 84.44 96 SER A O 1
ATOM 765 N N . ALA A 1 97 ? 10.428 -4.316 4.077 1.00 88.00 97 ALA A N 1
ATOM 766 C CA . ALA A 1 97 ? 10.780 -5.118 5.231 1.00 88.00 97 ALA A CA 1
ATOM 767 C C . ALA A 1 97 ? 11.572 -6.373 4.825 1.00 88.00 97 ALA A C 1
ATOM 769 O O . ALA A 1 97 ? 11.221 -7.044 3.849 1.00 88.00 97 ALA A O 1
ATOM 770 N N . PRO A 1 98 ? 12.624 -6.741 5.575 1.00 83.88 98 PRO A N 1
ATOM 771 C CA . PRO A 1 98 ? 13.306 -8.009 5.371 1.00 83.88 98 PRO A CA 1
ATOM 772 C C . PRO A 1 98 ? 12.446 -9.176 5.879 1.00 83.88 98 PRO A C 1
ATOM 774 O O . PRO A 1 98 ? 11.638 -9.026 6.790 1.00 83.88 98 PRO A O 1
ATOM 777 N N . ASN A 1 99 ? 12.664 -10.367 5.313 1.00 86.50 99 ASN A N 1
ATOM 778 C CA . ASN A 1 99 ? 12.140 -11.643 5.824 1.00 86.50 99 ASN A CA 1
ATOM 779 C C . ASN A 1 99 ? 10.611 -11.716 6.012 1.00 86.50 99 ASN A C 1
ATOM 781 O O . ASN A 1 99 ? 10.134 -12.496 6.836 1.00 86.50 99 ASN A O 1
ATOM 785 N N . VAL A 1 100 ? 9.841 -10.944 5.241 1.00 92.12 100 VAL A N 1
ATOM 786 C CA . VAL A 1 100 ? 8.377 -11.015 5.286 1.00 92.12 100 VAL A CA 1
ATOM 787 C C . VAL A 1 100 ? 7.914 -12.399 4.841 1.00 92.12 100 VAL A C 1
ATOM 789 O O . VAL A 1 100 ? 8.242 -12.862 3.746 1.00 92.12 100 VAL A O 1
ATOM 792 N N . TRP A 1 101 ? 7.109 -13.046 5.677 1.00 94.12 101 TRP A N 1
ATOM 793 C CA . TRP A 1 101 ? 6.431 -14.292 5.350 1.00 94.12 101 TRP A CA 1
ATOM 794 C C . TRP A 1 101 ? 4.924 -14.077 5.324 1.00 94.12 101 TRP A C 1
ATOM 796 O O . TRP A 1 101 ? 4.353 -13.495 6.242 1.00 94.12 101 TRP A O 1
ATOM 806 N N . ILE A 1 102 ? 4.276 -14.564 4.269 1.00 93.62 102 ILE A N 1
ATOM 807 C CA . ILE A 1 102 ? 2.844 -14.383 4.047 1.00 93.62 102 ILE A CA 1
ATOM 808 C C . ILE A 1 102 ? 2.148 -15.740 4.093 1.00 93.62 102 ILE A C 1
ATOM 810 O O . ILE A 1 102 ? 2.589 -16.704 3.463 1.00 93.62 102 ILE A O 1
ATOM 814 N N . MET A 1 103 ? 1.023 -15.794 4.800 1.00 94.19 103 MET A N 1
ATOM 815 C CA . MET A 1 103 ? 0.081 -16.908 4.768 1.00 94.19 103 MET A CA 1
ATOM 816 C C . MET A 1 103 ? -1.320 -16.414 4.423 1.00 94.19 103 MET A C 1
ATOM 818 O O . MET A 1 103 ? -1.684 -15.281 4.731 1.00 94.19 103 MET A O 1
ATOM 822 N N . PHE A 1 104 ? -2.125 -17.284 3.821 1.00 92.25 104 PHE A N 1
ATOM 823 C CA . PHE A 1 104 ? -3.539 -17.021 3.593 1.00 92.25 104 PHE A CA 1
ATOM 824 C C . PHE A 1 104 ? -4.389 -18.046 4.337 1.00 92.25 104 PHE A C 1
ATOM 826 O O . PHE A 1 104 ? -4.264 -19.252 4.117 1.00 92.25 104 PHE A O 1
ATOM 833 N N . GLU A 1 105 ? -5.280 -17.558 5.188 1.00 89.94 105 GLU A N 1
ATOM 834 C CA . GLU A 1 105 ? -6.278 -18.346 5.889 1.00 89.94 105 GLU A CA 1
ATOM 835 C C . GLU A 1 105 ? -7.647 -18.121 5.243 1.00 89.94 105 GLU A C 1
ATOM 837 O O . GLU A 1 105 ? -8.220 -17.030 5.279 1.00 89.94 105 GLU A O 1
ATOM 842 N N . LYS A 1 106 ? -8.212 -19.177 4.652 1.00 88.19 106 LYS A N 1
ATOM 843 C CA . LYS A 1 106 ? -9.581 -19.132 4.138 1.00 88.19 106 LYS A CA 1
ATOM 844 C C . LYS A 1 106 ? -10.555 -19.219 5.310 1.00 88.19 106 LYS A C 1
ATOM 846 O O . LYS A 1 106 ? -10.843 -20.315 5.784 1.00 88.19 106 LYS A O 1
ATOM 851 N N . ASN A 1 107 ? -11.080 -18.081 5.744 1.00 77.62 107 ASN A N 1
ATOM 852 C CA . ASN A 1 107 ? -11.985 -18.032 6.883 1.00 77.62 107 ASN A CA 1
ATOM 853 C C . ASN A 1 107 ? -13.004 -16.893 6.732 1.00 77.62 107 ASN A C 1
ATOM 855 O O . ASN A 1 107 ? -12.657 -15.716 6.798 1.00 77.62 107 ASN A O 1
ATOM 859 N N . ALA A 1 108 ? -14.264 -17.256 6.483 1.00 64.19 108 ALA A N 1
ATOM 860 C CA . ALA A 1 108 ? -15.347 -16.292 6.299 1.00 64.19 108 ALA A CA 1
ATOM 861 C C . ALA A 1 108 ? -15.826 -15.687 7.629 1.00 64.19 108 ALA A C 1
ATOM 863 O O . ALA A 1 108 ? -16.302 -14.553 7.641 1.00 64.19 108 ALA A O 1
ATOM 864 N N . ASP A 1 109 ? -15.655 -16.399 8.746 1.00 74.19 109 ASP A N 1
ATOM 865 C CA . ASP A 1 109 ? -16.162 -15.969 10.052 1.00 74.19 109 ASP A CA 1
ATOM 866 C C . ASP A 1 109 ? -15.387 -14.752 10.579 1.00 74.19 109 ASP A C 1
ATOM 868 O O . ASP A 1 109 ? -15.970 -13.867 11.209 1.00 74.19 109 ASP A O 1
ATOM 872 N N . LEU A 1 110 ? -14.102 -14.630 10.216 1.00 69.62 110 LEU A N 1
ATOM 873 C CA . LEU A 1 110 ? -13.263 -13.459 10.515 1.00 69.62 110 LEU A CA 1
ATOM 874 C C . LEU A 1 110 ? -13.807 -12.155 9.905 1.00 69.62 110 LEU A C 1
ATOM 876 O O . LEU A 1 110 ? -13.491 -11.068 10.382 1.00 69.62 110 LEU A O 1
ATOM 880 N N . LEU A 1 111 ? -14.648 -12.246 8.870 1.00 73.50 111 LEU A N 1
ATOM 881 C CA . LEU A 1 111 ? -15.227 -11.092 8.180 1.00 73.50 111 LEU A CA 1
ATOM 882 C C . LEU A 1 111 ? -16.570 -10.644 8.764 1.00 73.50 111 LEU A C 1
ATOM 884 O O . LEU A 1 111 ? -17.067 -9.588 8.359 1.00 73.50 111 LEU A O 1
ATOM 888 N N . GLY A 1 112 ? -17.162 -11.415 9.687 1.00 74.56 112 GLY A N 1
ATOM 889 C CA . GLY A 1 112 ? -18.483 -11.128 10.258 1.00 74.56 112 GLY A CA 1
ATOM 890 C C . GLY A 1 112 ? -18.547 -9.764 10.950 1.00 74.56 112 GLY A C 1
ATOM 891 O O . GLY A 1 112 ? -19.567 -9.081 10.904 1.00 74.56 112 GLY A O 1
ATOM 892 N N . GLY A 1 113 ? -17.418 -9.319 11.506 1.00 79.94 113 GLY A N 1
ATOM 893 C CA . GLY A 1 113 ? -17.264 -8.014 12.137 1.00 79.94 113 GLY A CA 1
ATOM 894 C C . GLY A 1 113 ? -16.973 -6.854 11.185 1.00 79.94 113 GLY A C 1
ATOM 895 O O . GLY A 1 113 ? -16.648 -5.792 11.695 1.00 79.94 113 GLY A O 1
ATOM 896 N N . PHE A 1 114 ? -17.047 -7.015 9.857 1.00 85.31 114 PHE A N 1
ATOM 897 C CA . PHE A 1 114 ? -16.665 -5.990 8.862 1.00 85.31 114 PHE A CA 1
ATOM 898 C C . PHE A 1 114 ? -17.691 -5.840 7.722 1.00 85.31 114 PHE A C 1
ATOM 900 O O . PHE A 1 114 ? -17.340 -5.520 6.587 1.00 85.31 114 PHE A O 1
ATOM 907 N N . GLY A 1 115 ? -18.965 -6.164 7.960 1.00 83.12 115 GLY A N 1
ATOM 908 C CA . GLY A 1 115 ? -20.016 -6.088 6.929 1.00 83.12 115 GLY A CA 1
ATOM 909 C C . GLY A 1 115 ? -20.340 -4.664 6.453 1.00 83.12 115 GLY A C 1
ATOM 910 O O . GLY A 1 115 ? -20.868 -4.476 5.365 1.00 83.12 115 GLY A O 1
ATOM 911 N N . ASP A 1 116 ? -20.005 -3.668 7.263 1.00 84.56 116 ASP A N 1
ATOM 912 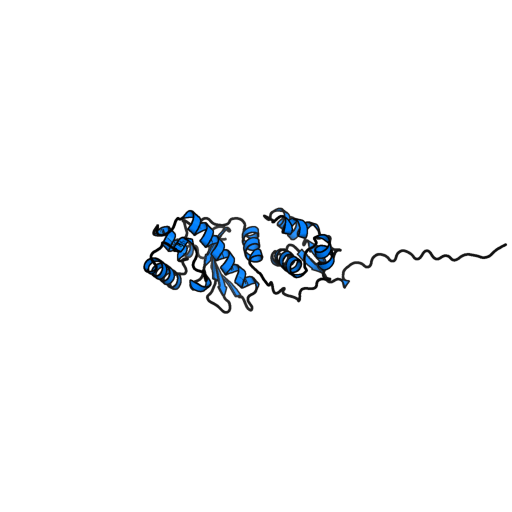C CA . ASP A 1 116 ? -20.213 -2.236 7.057 1.00 84.56 116 ASP A CA 1
ATOM 913 C C . ASP A 1 116 ? -19.077 -1.529 6.301 1.00 84.56 116 ASP A C 1
ATOM 915 O O . ASP A 1 116 ? -19.228 -0.347 5.981 1.00 84.56 116 ASP A O 1
ATOM 919 N N . VAL A 1 117 ? -17.970 -2.232 6.042 1.00 87.94 117 VAL A N 1
ATOM 920 C CA . VAL A 1 117 ? -16.812 -1.741 5.289 1.00 87.94 117 VAL A CA 1
ATOM 921 C C . VAL A 1 117 ? -16.911 -2.238 3.850 1.00 87.94 117 VAL A C 1
ATOM 923 O O . VAL A 1 117 ? -17.036 -3.439 3.597 1.00 87.94 117 VAL A O 1
ATOM 926 N N . THR A 1 118 ? -16.861 -1.301 2.908 1.00 88.50 118 THR A N 1
ATOM 927 C CA . THR A 1 118 ? -16.821 -1.578 1.469 1.00 88.50 118 THR A CA 1
ATOM 928 C C . THR A 1 118 ? -15.414 -1.970 1.045 1.00 88.50 118 THR A C 1
ATOM 930 O O . THR A 1 118 ? -14.462 -1.288 1.422 1.00 88.50 118 THR A O 1
ATOM 933 N N . GLY A 1 119 ? -15.292 -3.039 0.260 1.00 87.88 119 GLY A N 1
ATOM 934 C CA . GLY A 1 119 ? -14.007 -3.488 -0.257 1.00 87.88 119 GLY A CA 1
ATOM 935 C C . GLY A 1 119 ? -13.520 -2.657 -1.438 1.00 87.88 119 GLY A C 1
ATOM 936 O O . GLY A 1 119 ? -14.302 -2.033 -2.155 1.00 87.88 119 GLY A O 1
ATOM 937 N N . ASP A 1 120 ? -12.209 -2.671 -1.644 1.00 90.75 120 ASP A N 1
ATOM 938 C CA . ASP A 1 120 ? -11.565 -2.219 -2.864 1.00 90.75 120 ASP A CA 1
ATOM 939 C C . ASP A 1 120 ? -11.581 -3.341 -3.908 1.00 90.75 120 ASP A C 1
ATOM 941 O O . ASP A 1 120 ? -10.915 -4.364 -3.710 1.00 90.75 120 ASP A O 1
ATOM 945 N N . PRO A 1 121 ? -12.323 -3.172 -5.021 1.00 88.19 121 PRO A N 1
ATOM 946 C CA . PRO A 1 121 ? -12.496 -4.231 -6.011 1.00 88.19 121 PRO A CA 1
ATOM 947 C C . PRO A 1 121 ? -11.280 -4.409 -6.923 1.00 88.19 121 PRO A C 1
ATOM 949 O O . PRO A 1 121 ? -11.120 -5.463 -7.534 1.00 88.19 121 PRO A O 1
ATOM 952 N N . ASP A 1 122 ? -10.431 -3.385 -7.033 1.00 92.50 122 ASP A N 1
ATOM 953 C CA . ASP A 1 122 ? -9.245 -3.404 -7.883 1.00 92.50 122 ASP A CA 1
ATOM 954 C C . ASP A 1 122 ? -7.983 -3.564 -7.027 1.00 92.50 122 ASP A C 1
ATOM 956 O O . ASP A 1 122 ? -7.477 -2.616 -6.421 1.00 92.50 122 ASP A O 1
ATOM 960 N N . VAL A 1 123 ? -7.501 -4.807 -6.956 1.00 92.19 123 VAL A N 1
ATOM 961 C CA . VAL A 1 123 ? -6.303 -5.190 -6.196 1.00 92.19 123 VAL A CA 1
ATOM 962 C C . VAL A 1 123 ? -5.039 -4.562 -6.783 1.00 92.19 123 VAL A C 1
ATOM 964 O O . VAL A 1 123 ? -4.126 -4.228 -6.026 1.00 92.19 123 VAL A O 1
ATOM 967 N N . ASP A 1 124 ? -4.974 -4.386 -8.105 1.00 93.81 124 ASP A N 1
ATOM 968 C CA . ASP A 1 124 ? -3.803 -3.822 -8.779 1.00 93.81 124 ASP A CA 1
ATOM 969 C C . ASP A 1 124 ? -3.692 -2.322 -8.449 1.00 93.81 124 ASP A C 1
ATOM 971 O O . ASP A 1 124 ? -2.616 -1.854 -8.063 1.00 93.81 124 ASP A O 1
ATOM 975 N N . ASP A 1 125 ? -4.809 -1.588 -8.488 1.00 95.25 125 ASP A N 1
ATOM 976 C CA . ASP A 1 125 ? -4.869 -0.193 -8.037 1.00 95.25 125 ASP A CA 1
ATOM 977 C C . ASP A 1 125 ? -4.571 -0.063 -6.538 1.00 95.25 125 ASP A C 1
ATOM 979 O O . ASP A 1 125 ? -3.776 0.790 -6.139 1.00 95.25 125 ASP A O 1
ATOM 983 N N . TRP A 1 126 ? -5.165 -0.910 -5.688 1.00 95.44 126 TRP A N 1
ATOM 984 C CA . TRP A 1 126 ? -4.892 -0.877 -4.248 1.00 95.44 126 TRP A CA 1
ATOM 985 C C . TRP A 1 126 ? -3.406 -1.112 -3.957 1.00 95.44 126 TRP A C 1
ATOM 987 O O . TRP A 1 126 ? -2.802 -0.379 -3.171 1.00 95.44 126 TRP A O 1
ATOM 997 N N . SER A 1 127 ? -2.793 -2.078 -4.645 1.00 95.12 127 SER A N 1
ATOM 998 C CA . SER A 1 127 ? -1.361 -2.366 -4.537 1.00 95.12 127 SER A CA 1
ATOM 999 C C . SER A 1 127 ? -0.526 -1.175 -5.008 1.00 95.12 127 SER A C 1
ATOM 1001 O O . SER A 1 127 ? 0.405 -0.776 -4.305 1.00 95.12 127 SER A O 1
ATOM 1003 N N . LEU A 1 128 ? -0.888 -0.545 -6.134 1.00 96.31 128 LEU A N 1
ATOM 1004 C CA . LEU A 1 128 ? -0.242 0.674 -6.628 1.00 96.31 128 LEU A CA 1
ATOM 1005 C C . LEU A 1 128 ? -0.257 1.800 -5.586 1.00 96.31 128 LEU A C 1
ATOM 1007 O O . LEU A 1 128 ? 0.780 2.439 -5.385 1.00 96.31 128 LEU A O 1
ATOM 1011 N N . GLU A 1 129 ? -1.371 2.007 -4.877 1.00 96.62 129 GLU A N 1
ATOM 1012 C CA . GLU A 1 129 ? -1.422 2.981 -3.779 1.00 96.62 129 GLU A CA 1
ATOM 1013 C C . GLU A 1 129 ? -0.422 2.640 -2.671 1.00 96.62 129 GLU A C 1
ATOM 1015 O O . GLU A 1 129 ? 0.320 3.516 -2.231 1.00 96.62 129 GLU A O 1
ATOM 1020 N N . THR A 1 130 ? -0.307 1.371 -2.265 1.00 95.88 130 THR A N 1
ATOM 1021 C CA . THR A 1 130 ? 0.691 0.986 -1.250 1.00 95.88 130 THR A CA 1
ATOM 1022 C C . THR A 1 130 ? 2.130 1.199 -1.733 1.00 95.88 130 THR A C 1
ATOM 1024 O O . THR A 1 130 ? 2.975 1.652 -0.962 1.00 95.88 130 THR A O 1
ATOM 1027 N N . PHE A 1 131 ? 2.426 0.967 -3.018 1.00 95.00 131 PHE A N 1
ATOM 1028 C CA . PHE A 1 131 ? 3.757 1.217 -3.582 1.00 95.00 131 PHE A CA 1
ATOM 1029 C C . PHE A 1 131 ? 4.105 2.707 -3.652 1.00 95.00 131 PHE A C 1
ATOM 1031 O O . PHE A 1 131 ? 5.278 3.070 -3.540 1.00 95.00 131 PHE A O 1
ATOM 1038 N N . ARG A 1 132 ? 3.114 3.593 -3.821 1.00 95.31 132 ARG A N 1
ATOM 1039 C CA . ARG A 1 132 ? 3.329 5.051 -3.807 1.00 95.31 132 ARG A CA 1
ATOM 1040 C C . ARG A 1 132 ? 3.812 5.559 -2.451 1.00 95.31 132 ARG A C 1
ATOM 1042 O O . ARG A 1 132 ? 4.537 6.552 -2.418 1.00 95.31 132 ARG A O 1
ATOM 1049 N N . LEU A 1 133 ? 3.453 4.864 -1.373 1.00 94.19 133 LEU A N 1
ATOM 1050 C CA . LEU A 1 133 ? 3.807 5.214 0.005 1.00 94.19 133 LEU A CA 1
ATOM 1051 C C . LEU A 1 133 ? 5.236 4.780 0.380 1.00 94.19 133 LEU A C 1
ATOM 1053 O O . LEU A 1 133 ? 5.806 5.274 1.354 1.00 94.19 133 LEU A O 1
ATOM 1057 N N . VAL A 1 134 ? 5.870 3.925 -0.431 1.00 90.69 134 VAL A N 1
ATOM 1058 C CA . VAL A 1 134 ? 7.255 3.490 -0.224 1.00 90.69 134 VAL A CA 1
ATOM 1059 C C . VAL A 1 134 ? 8.231 4.607 -0.609 1.00 90.69 134 VAL A C 1
ATOM 1061 O O . VAL A 1 134 ? 8.485 4.875 -1.785 1.00 90.69 134 VAL A O 1
ATOM 1064 N N . GLN A 1 135 ? 8.832 5.255 0.391 1.00 79.94 135 GLN A N 1
ATOM 1065 C CA . GLN A 1 135 ? 9.748 6.378 0.153 1.00 79.94 135 GLN A CA 1
ATOM 1066 C C . GLN A 1 135 ? 11.128 5.943 -0.354 1.00 79.94 135 GLN A C 1
ATOM 1068 O O . GLN A 1 135 ? 11.700 6.598 -1.227 1.00 79.94 135 GLN A O 1
ATOM 1073 N N . ASN A 1 136 ? 11.681 4.856 0.184 1.00 78.75 136 ASN A N 1
ATOM 1074 C CA . ASN A 1 136 ? 13.036 4.397 -0.127 1.00 78.75 136 ASN A CA 1
ATOM 1075 C C . ASN A 1 136 ? 13.009 2.918 -0.523 1.00 78.75 136 ASN A C 1
ATOM 1077 O O . ASN A 1 136 ? 13.449 2.081 0.258 1.00 78.75 136 ASN A O 1
ATOM 1081 N N . PRO A 1 137 ? 12.497 2.581 -1.719 1.00 75.88 137 PRO A N 1
ATOM 1082 C CA . PRO A 1 137 ? 12.387 1.189 -2.121 1.00 75.88 137 PRO A CA 1
ATOM 1083 C C . PRO A 1 137 ? 13.776 0.562 -2.237 1.00 75.88 137 PRO A C 1
ATOM 1085 O O . PRO A 1 137 ? 14.585 0.963 -3.089 1.00 75.88 137 PRO A O 1
ATOM 1088 N N . GLU A 1 138 ? 14.067 -0.424 -1.393 1.00 65.75 138 GLU A N 1
ATOM 1089 C CA . GLU A 1 138 ? 15.163 -1.353 -1.637 1.00 65.75 138 GLU A CA 1
ATOM 1090 C C . GLU A 1 138 ? 14.736 -2.255 -2.795 1.00 65.75 138 GLU A C 1
ATOM 1092 O O . GLU A 1 138 ? 13.820 -3.060 -2.674 1.00 65.75 138 GLU A O 1
ATOM 1097 N N . GLN A 1 139 ? 15.332 -2.067 -3.974 1.00 57.84 139 GLN A N 1
ATOM 1098 C CA . GLN A 1 139 ? 15.085 -3.001 -5.067 1.00 57.84 139 GLN A CA 1
ATOM 1099 C C . GLN A 1 139 ? 15.774 -4.330 -4.718 1.00 57.84 139 GLN A C 1
ATOM 1101 O O . GLN A 1 139 ? 16.944 -4.302 -4.312 1.00 57.84 139 GLN A O 1
ATOM 1106 N N . PRO A 1 140 ? 15.113 -5.487 -4.904 1.00 48.56 140 PRO A N 1
ATOM 1107 C CA . PRO A 1 140 ? 15.811 -6.761 -4.965 1.00 48.56 140 PRO A CA 1
ATOM 1108 C C . PRO A 1 140 ? 16.770 -6.692 -6.161 1.00 48.56 140 PRO A C 1
ATOM 1110 O O . PRO A 1 140 ? 16.356 -6.740 -7.315 1.00 48.56 140 PRO A O 1
ATOM 1113 N N . GLY A 1 141 ? 18.056 -6.482 -5.883 1.00 55.59 141 GLY A N 1
ATOM 1114 C CA . GLY A 1 141 ? 19.037 -6.091 -6.894 1.00 55.59 141 GLY A CA 1
ATOM 1115 C C . GLY A 1 141 ? 19.253 -4.576 -6.912 1.00 55.59 141 GLY A C 1
ATOM 1116 O O . GLY A 1 141 ? 18.341 -3.778 -7.086 1.00 55.59 141 GLY A O 1
ATOM 1117 N N . ARG A 1 142 ? 20.501 -4.167 -6.690 1.00 64.50 142 ARG A N 1
ATOM 1118 C CA . ARG A 1 142 ? 20.949 -2.770 -6.621 1.00 64.50 142 ARG A CA 1
ATOM 1119 C C . ARG A 1 142 ? 20.439 -1.977 -7.836 1.00 64.50 142 ARG A C 1
ATOM 1121 O O . ARG A 1 142 ? 20.800 -2.317 -8.956 1.00 64.50 142 ARG A O 1
ATOM 1128 N N . PHE A 1 143 ? 19.652 -0.920 -7.604 1.00 78.44 143 PHE A N 1
ATOM 1129 C CA . PHE A 1 143 ? 19.186 -0.007 -8.657 1.00 78.44 143 PHE A CA 1
ATOM 1130 C C . PHE A 1 143 ? 20.339 0.390 -9.588 1.00 78.44 143 PHE A C 1
ATOM 1132 O O . PHE A 1 143 ? 21.299 1.029 -9.146 1.00 78.44 143 PHE A O 1
ATOM 1139 N N . ASP A 1 144 ? 20.228 0.015 -10.862 1.00 87.75 144 ASP A N 1
ATOM 1140 C CA . ASP A 1 144 ? 21.188 0.354 -11.909 1.00 87.75 144 ASP A CA 1
ATOM 1141 C C . ASP A 1 144 ? 20.571 1.390 -12.864 1.00 87.75 144 ASP A C 1
ATOM 1143 O O . ASP A 1 144 ? 19.683 1.046 -13.652 1.00 87.75 144 ASP A O 1
ATOM 1147 N N . PRO A 1 145 ? 21.036 2.655 -12.854 1.00 90.56 145 PRO A N 1
ATOM 1148 C CA . PRO A 1 145 ? 20.572 3.679 -13.790 1.00 90.56 145 PRO A CA 1
ATOM 1149 C C . PRO A 1 145 ? 20.794 3.325 -15.269 1.00 90.56 145 PRO A C 1
ATOM 1151 O O . PRO A 1 145 ? 20.134 3.901 -16.139 1.00 90.56 145 PRO A O 1
ATOM 1154 N N . ALA A 1 146 ? 21.728 2.418 -15.570 1.00 92.88 146 ALA A N 1
ATOM 1155 C CA . ALA A 1 146 ? 22.006 1.957 -16.925 1.00 92.88 146 ALA A CA 1
ATOM 1156 C C . ALA A 1 146 ? 21.062 0.833 -17.387 1.00 92.88 146 ALA A C 1
ATOM 1158 O O . ALA A 1 146 ? 21.046 0.525 -18.580 1.00 92.88 146 ALA A O 1
ATOM 1159 N N . SER A 1 147 ? 20.260 0.258 -16.484 1.00 92.31 147 SER A N 1
ATOM 1160 C CA . SER A 1 147 ? 19.272 -0.765 -16.831 1.00 92.31 147 SER A CA 1
ATOM 1161 C C . SER A 1 147 ? 18.198 -0.231 -17.780 1.00 92.31 147 SER A C 1
ATOM 1163 O O . SER A 1 147 ? 17.906 0.967 -17.810 1.00 92.31 147 SER A O 1
ATOM 1165 N N . ILE A 1 148 ? 17.631 -1.129 -18.580 1.00 94.19 148 ILE A N 1
ATOM 1166 C CA . ILE A 1 148 ? 16.667 -0.840 -19.637 1.00 94.19 148 ILE A CA 1
ATOM 1167 C C . ILE A 1 148 ? 15.331 -1.482 -19.255 1.00 94.19 148 ILE A C 1
ATOM 1169 O O . ILE A 1 148 ? 15.216 -2.708 -19.332 1.00 94.19 148 ILE A O 1
ATOM 1173 N N . PRO A 1 149 ? 14.326 -0.690 -18.842 1.00 94.19 149 PRO A N 1
ATOM 1174 C CA . PRO A 1 149 ? 12.998 -1.211 -18.566 1.00 94.19 149 PRO A CA 1
ATOM 1175 C C . PRO A 1 149 ? 12.278 -1.590 -19.866 1.00 94.19 149 PRO A C 1
ATOM 1177 O O . PRO A 1 149 ? 12.242 -0.819 -20.837 1.00 94.19 149 PRO A O 1
ATOM 1180 N N . ALA A 1 150 ? 11.673 -2.772 -19.865 1.00 93.31 150 ALA A N 1
ATOM 1181 C CA . ALA A 1 150 ? 10.823 -3.278 -20.934 1.00 93.31 150 ALA A CA 1
ATOM 1182 C C . ALA A 1 150 ? 9.524 -3.838 -20.348 1.00 93.31 150 ALA A C 1
ATOM 1184 O O . ALA A 1 150 ? 9.533 -4.421 -19.266 1.00 93.31 150 ALA A O 1
ATOM 1185 N N . TYR A 1 151 ? 8.411 -3.655 -21.060 1.00 95.38 151 TYR A N 1
ATOM 1186 C CA . TYR A 1 151 ? 7.142 -4.253 -20.658 1.00 95.38 151 TYR A CA 1
ATOM 1187 C C . TYR A 1 151 ? 7.222 -5.772 -20.719 1.00 95.38 151 TYR A C 1
ATOM 1189 O O . TYR A 1 151 ? 7.646 -6.336 -21.731 1.00 95.38 151 TYR A O 1
ATOM 1197 N N . THR A 1 152 ? 6.734 -6.420 -19.667 1.00 93.69 152 THR A N 1
ATOM 1198 C CA . THR A 1 152 ? 6.383 -7.836 -19.746 1.00 93.69 152 THR A CA 1
ATOM 1199 C C . THR A 1 152 ? 5.134 -7.987 -20.622 1.00 93.69 152 THR A C 1
ATOM 1201 O O . THR A 1 152 ? 4.386 -7.028 -20.850 1.00 93.69 152 THR A O 1
ATOM 1204 N N . ARG A 1 153 ? 4.880 -9.203 -21.120 1.00 89.00 153 ARG A N 1
ATOM 1205 C CA . ARG A 1 153 ? 3.692 -9.479 -21.947 1.00 89.00 153 ARG A CA 1
ATOM 1206 C C . ARG A 1 153 ? 2.398 -9.072 -21.234 1.00 89.00 153 ARG A C 1
ATOM 1208 O O . ARG A 1 153 ? 1.540 -8.450 -21.841 1.00 89.00 153 ARG A O 1
ATOM 1215 N N . GLU A 1 154 ? 2.274 -9.432 -19.962 1.00 92.50 154 GLU A N 1
ATOM 1216 C CA . GLU A 1 154 ? 1.076 -9.169 -19.152 1.00 92.50 154 GLU A CA 1
ATOM 1217 C C . GLU A 1 154 ? 1.086 -7.754 -18.565 1.00 92.50 154 GLU A C 1
ATOM 1219 O O . GLU A 1 154 ? 0.038 -7.127 -18.414 1.00 92.50 154 GLU A O 1
ATOM 1224 N N . GLY A 1 155 ? 2.276 -7.205 -18.323 1.00 93.94 155 GLY A N 1
ATOM 1225 C CA . GLY A 1 155 ? 2.472 -5.848 -17.844 1.00 93.94 155 GLY A CA 1
ATOM 1226 C C . GLY A 1 155 ? 1.932 -4.782 -18.785 1.00 93.94 155 GLY A C 1
ATOM 1227 O O . GLY A 1 155 ? 1.344 -3.805 -18.321 1.00 93.94 155 GLY A O 1
ATOM 1228 N N . PHE A 1 156 ? 2.071 -4.982 -20.100 1.00 92.50 156 PHE A N 1
ATOM 1229 C CA . PHE A 1 156 ? 1.515 -4.054 -21.085 1.00 92.50 156 PHE A CA 1
ATOM 1230 C C . PHE A 1 156 ? -0.014 -3.953 -20.996 1.00 92.50 156 PHE A C 1
ATOM 1232 O O . PHE A 1 156 ? -0.551 -2.856 -21.093 1.00 92.50 156 PHE A O 1
ATOM 1239 N N . ASP A 1 157 ? -0.719 -5.060 -20.758 1.00 93.25 157 ASP A N 1
ATOM 1240 C CA . ASP A 1 157 ? -2.177 -5.040 -20.601 1.00 93.25 157 ASP A CA 1
ATOM 1241 C C . ASP A 1 157 ? -2.593 -4.506 -19.224 1.00 93.25 157 ASP A C 1
ATOM 1243 O O . ASP A 1 157 ? -3.577 -3.770 -19.108 1.00 93.25 157 ASP A O 1
ATOM 1247 N N . ARG A 1 158 ? -1.839 -4.859 -18.174 1.00 93.88 158 ARG A N 1
ATOM 1248 C CA . ARG A 1 158 ? -2.082 -4.407 -16.796 1.00 93.88 158 ARG A CA 1
ATOM 1249 C C . ARG A 1 158 ? -1.957 -2.889 -16.676 1.00 93.88 158 ARG A C 1
ATOM 1251 O O . ARG A 1 158 ? -2.848 -2.248 -16.126 1.00 93.88 158 ARG A O 1
ATOM 1258 N N . VAL A 1 159 ? -0.908 -2.289 -17.246 1.00 94.81 159 VAL A N 1
ATOM 1259 C CA . VAL A 1 159 ? -0.653 -0.842 -17.116 1.00 94.81 159 VAL A CA 1
ATOM 1260 C C . VAL A 1 159 ? -1.758 0.029 -17.724 1.00 94.81 159 VAL A C 1
ATOM 1262 O O . VAL A 1 159 ? -1.967 1.146 -17.265 1.00 94.81 159 VAL A O 1
ATOM 1265 N N . GLN A 1 160 ? -2.497 -0.479 -18.718 1.00 92.25 160 GLN A N 1
ATOM 1266 C CA . GLN A 1 160 ? -3.604 0.251 -19.353 1.00 92.25 160 GLN A CA 1
ATOM 1267 C C . GLN A 1 160 ? -4.861 0.324 -18.477 1.00 92.25 160 GLN A C 1
ATOM 1269 O O . GLN A 1 160 ? -5.732 1.153 -18.731 1.00 92.25 160 GLN A O 1
ATOM 1274 N N . LYS A 1 161 ? -4.985 -0.563 -17.484 1.00 94.19 161 LYS A N 1
ATOM 1275 C CA . LYS A 1 161 ? -6.155 -0.646 -16.595 1.00 94.19 161 LYS A CA 1
ATOM 1276 C C . LYS A 1 161 ? -5.956 0.124 -15.290 1.00 94.19 161 LYS A C 1
ATOM 1278 O O . LYS A 1 161 ? -6.941 0.476 -14.653 1.00 94.19 161 LYS A O 1
ATOM 1283 N N . LEU A 1 162 ? -4.703 0.403 -14.932 1.00 95.81 162 LEU A N 1
ATOM 1284 C CA . LEU A 1 162 ? -4.333 1.098 -13.704 1.00 95.81 162 LEU A CA 1
ATOM 1285 C C . LEU A 1 162 ? -4.724 2.577 -13.714 1.00 95.81 162 LEU A C 1
ATOM 1287 O O . LEU A 1 162 ? -4.573 3.284 -14.716 1.00 95.81 162 LEU A O 1
ATOM 1291 N N . LYS A 1 163 ? -5.100 3.086 -12.541 1.00 96.31 163 LYS A N 1
ATOM 1292 C CA . LYS A 1 163 ? -5.286 4.518 -12.283 1.00 96.31 163 LYS A CA 1
ATOM 1293 C C . LYS A 1 163 ? -3.941 5.214 -12.079 1.00 96.31 163 LYS A C 1
ATOM 1295 O O . LYS A 1 163 ? -3.545 5.550 -10.960 1.00 96.31 163 LYS A O 1
ATOM 1300 N N . LEU A 1 164 ? -3.224 5.439 -13.177 1.00 96.88 164 LEU A N 1
ATOM 1301 C CA . LEU A 1 164 ? -1.939 6.137 -13.162 1.00 96.88 164 LEU A CA 1
ATOM 1302 C C . LEU A 1 164 ? -2.104 7.643 -12.930 1.00 96.88 164 LEU A C 1
ATOM 1304 O O . LEU A 1 164 ? -2.977 8.299 -13.500 1.00 96.88 164 LEU A O 1
ATOM 1308 N N . THR A 1 165 ? -1.188 8.212 -12.153 1.00 96.69 165 THR A N 1
ATOM 1309 C CA . THR A 1 165 ? -0.956 9.661 -12.138 1.00 96.69 165 THR A CA 1
ATOM 1310 C C . THR A 1 165 ? -0.337 10.121 -13.463 1.00 96.69 165 THR A C 1
ATOM 1312 O O . THR A 1 165 ? 0.214 9.322 -14.224 1.00 96.69 165 THR A O 1
ATOM 1315 N N . SER A 1 166 ? -0.376 11.431 -13.736 1.00 96.31 166 SER A N 1
ATOM 1316 C CA . SER A 1 166 ? 0.258 12.002 -14.936 1.00 96.31 166 SER A CA 1
ATOM 1317 C C . SER A 1 166 ? 1.743 11.632 -15.035 1.00 96.31 166 SER A C 1
ATOM 1319 O O . SER A 1 166 ? 2.205 11.234 -16.102 1.00 96.31 166 SER A O 1
ATOM 1321 N N . ASP A 1 167 ? 2.482 11.715 -13.927 1.00 95.50 167 ASP A N 1
ATOM 1322 C CA . ASP A 1 167 ? 3.920 11.429 -13.905 1.00 95.50 167 ASP A CA 1
ATOM 1323 C C . ASP A 1 167 ? 4.206 9.942 -14.151 1.00 95.50 167 ASP A C 1
ATOM 1325 O O . ASP A 1 167 ? 5.120 9.599 -14.902 1.00 95.50 167 ASP A O 1
ATOM 1329 N N . GLU A 1 168 ? 3.390 9.049 -13.584 1.00 97.19 168 GLU A N 1
ATOM 1330 C CA . GLU A 1 168 ? 3.481 7.605 -13.826 1.00 97.19 168 GLU A CA 1
ATOM 1331 C C . GLU A 1 168 ? 3.195 7.262 -15.290 1.00 97.19 168 GLU A C 1
ATOM 1333 O O . GLU A 1 168 ? 3.973 6.534 -15.905 1.00 97.19 168 GLU A O 1
ATOM 1338 N N . ALA A 1 169 ? 2.136 7.823 -15.876 1.00 97.12 169 ALA A N 1
ATOM 1339 C CA . ALA A 1 169 ? 1.799 7.602 -17.280 1.00 97.12 169 ALA A CA 1
ATOM 1340 C C . ALA A 1 169 ? 2.896 8.132 -18.222 1.00 97.12 169 ALA A C 1
ATOM 1342 O O . ALA A 1 169 ? 3.288 7.457 -19.179 1.00 97.12 169 ALA A O 1
ATOM 1343 N N . GLN A 1 170 ? 3.445 9.317 -17.935 1.00 96.62 170 GLN A N 1
ATOM 1344 C CA . GLN A 1 170 ? 4.562 9.877 -18.697 1.00 96.62 170 GLN A CA 1
ATOM 1345 C C . GLN A 1 170 ? 5.815 9.009 -18.586 1.00 96.62 170 GLN A C 1
ATOM 1347 O O . GLN A 1 170 ? 6.448 8.734 -19.607 1.00 96.62 170 GLN A O 1
ATOM 1352 N N . PHE A 1 171 ? 6.150 8.530 -17.388 1.00 96.88 171 PHE A N 1
ATOM 1353 C CA . PHE A 1 171 ? 7.278 7.627 -17.173 1.00 96.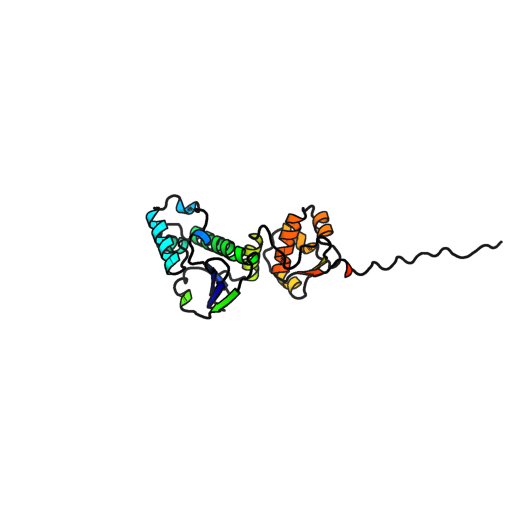88 171 PHE A CA 1
ATOM 1354 C C . PHE A 1 171 ? 7.104 6.308 -17.934 1.00 96.88 171 PHE A C 1
ATOM 1356 O O . PHE A 1 171 ? 7.980 5.927 -18.714 1.00 96.88 171 PHE A O 1
ATOM 1363 N N . ALA A 1 172 ? 5.934 5.681 -17.803 1.00 95.75 172 ALA A N 1
ATOM 1364 C CA . ALA A 1 172 ? 5.572 4.439 -18.478 1.00 95.75 172 ALA A CA 1
ATOM 1365 C C . ALA A 1 172 ? 5.616 4.558 -20.014 1.00 95.75 172 ALA A C 1
ATOM 1367 O O . ALA A 1 172 ? 6.031 3.626 -20.708 1.00 95.75 172 ALA A O 1
ATOM 1368 N N . SER A 1 173 ? 5.266 5.725 -20.568 1.00 95.00 173 SER A N 1
ATOM 1369 C CA . SER A 1 173 ? 5.321 5.979 -22.017 1.00 95.00 173 SER A CA 1
ATOM 1370 C C . SER A 1 173 ? 6.738 5.939 -22.608 1.00 95.00 173 SER A C 1
ATOM 1372 O O . SER A 1 173 ? 6.909 5.787 -23.819 1.00 95.00 173 SER A O 1
ATOM 1374 N N . GLN A 1 174 ? 7.775 6.097 -21.777 1.00 95.38 174 GLN A N 1
ATOM 1375 C CA . GLN A 1 174 ? 9.164 6.114 -22.239 1.00 95.38 174 GLN A CA 1
ATOM 1376 C C . GLN A 1 174 ? 9.766 4.711 -22.386 1.00 95.38 174 GLN A C 1
ATOM 1378 O O . GLN A 1 174 ? 10.825 4.584 -23.019 1.00 95.38 174 GLN A O 1
ATOM 1383 N N . PHE A 1 175 ? 9.112 3.680 -21.836 1.00 93.31 175 PHE A N 1
ATOM 1384 C CA . PHE A 1 175 ? 9.556 2.289 -21.898 1.00 93.31 175 PHE A CA 1
ATOM 1385 C C . PHE A 1 175 ? 9.475 1.770 -23.332 1.00 93.31 175 PHE A C 1
ATOM 1387 O O . PHE A 1 175 ? 8.403 1.570 -23.894 1.00 93.31 175 PHE A O 1
ATOM 1394 N N . SER A 1 176 ? 10.643 1.570 -23.938 1.00 86.56 176 SER A N 1
ATOM 1395 C CA . SER A 1 176 ? 10.768 1.146 -25.335 1.00 86.56 176 SER A CA 1
ATOM 1396 C C . SER A 1 176 ? 11.687 -0.063 -25.514 1.00 86.56 176 SER A C 1
ATOM 1398 O O . SER A 1 176 ? 12.064 -0.364 -26.643 1.00 86.56 176 SER A O 1
ATOM 1400 N N . GLY A 1 177 ? 12.157 -0.673 -24.418 1.00 85.56 177 GLY A N 1
ATOM 1401 C CA . GLY A 1 177 ? 13.148 -1.755 -24.452 1.00 85.56 177 GLY A CA 1
ATOM 1402 C C . GLY A 1 177 ? 14.536 -1.349 -24.969 1.00 85.56 177 GLY A C 1
ATOM 1403 O O . GLY A 1 177 ? 15.365 -2.213 -25.228 1.00 85.56 177 GLY A O 1
ATOM 1404 N N . ALA A 1 178 ? 14.809 -0.048 -25.133 1.00 88.62 178 ALA A N 1
ATOM 1405 C CA . ALA A 1 178 ? 16.087 0.455 -25.657 1.00 88.62 178 ALA A CA 1
ATOM 1406 C C . ALA A 1 178 ? 16.696 1.604 -24.841 1.00 88.62 178 ALA A C 1
ATOM 1408 O O . ALA A 1 178 ? 17.900 1.841 -24.917 1.00 88.62 178 ALA A O 1
ATOM 1409 N N . ARG A 1 179 ? 15.876 2.348 -24.090 1.00 92.81 179 ARG A N 1
ATOM 1410 C CA . ARG A 1 179 ? 16.338 3.487 -23.289 1.00 92.81 179 ARG A CA 1
ATOM 1411 C C . ARG A 1 179 ? 16.669 3.040 -21.880 1.00 92.81 179 ARG A C 1
ATOM 1413 O O . ARG A 1 179 ? 15.874 2.329 -21.274 1.00 92.81 179 ARG A O 1
ATOM 1420 N N . SER A 1 180 ? 17.792 3.509 -21.348 1.00 95.06 180 SER A N 1
ATOM 1421 C CA . SER A 1 180 ? 18.102 3.280 -19.942 1.00 95.06 180 SER A CA 1
ATOM 1422 C C . SER A 1 180 ? 17.249 4.153 -19.023 1.00 95.06 180 SER A C 1
ATOM 1424 O O . SER A 1 180 ? 16.775 5.222 -19.425 1.00 95.06 180 SER A O 1
ATOM 1426 N N . VAL A 1 181 ? 17.113 3.754 -17.758 1.00 94.75 181 VAL A N 1
ATOM 1427 C CA . VAL A 1 181 ? 16.429 4.554 -16.727 1.00 94.75 181 VAL A CA 1
ATOM 1428 C C . VAL A 1 181 ? 17.018 5.965 -16.641 1.00 94.75 181 VAL A C 1
ATOM 1430 O O . VAL A 1 181 ? 16.277 6.943 -16.559 1.00 94.75 181 VAL A O 1
ATOM 1433 N N . GLN A 1 182 ? 18.342 6.104 -16.737 1.00 95.38 182 GLN A N 1
ATOM 1434 C CA . GLN A 1 182 ? 19.013 7.405 -16.742 1.00 95.38 182 GLN A CA 1
ATOM 1435 C C . GLN A 1 182 ? 18.601 8.281 -17.936 1.00 95.38 182 GLN A C 1
ATOM 1437 O O . GLN A 1 182 ? 18.430 9.493 -17.787 1.00 95.38 182 GLN A O 1
ATOM 1442 N N . GLN A 1 183 ? 18.438 7.693 -19.124 1.00 96.25 183 GLN A N 1
ATOM 1443 C CA . GLN A 1 183 ? 17.976 8.423 -20.307 1.00 96.25 183 GLN A CA 1
ATOM 1444 C C . GLN A 1 183 ? 16.515 8.854 -20.159 1.00 96.25 183 GLN A C 1
ATOM 1446 O O . GLN A 1 183 ? 16.181 9.988 -20.495 1.00 96.25 183 GLN A O 1
ATOM 1451 N N . ILE A 1 184 ? 15.666 7.981 -19.613 1.00 96.69 184 ILE A N 1
ATOM 1452 C CA . ILE A 1 184 ? 14.261 8.286 -19.320 1.00 96.69 184 ILE A CA 1
ATOM 1453 C C . ILE A 1 184 ? 14.164 9.444 -18.320 1.00 96.69 184 ILE A C 1
ATOM 1455 O O . ILE A 1 184 ? 13.481 10.431 -18.591 1.00 96.69 184 ILE A O 1
ATOM 1459 N N . ALA A 1 185 ? 14.910 9.372 -17.214 1.00 96.62 185 ALA A N 1
ATOM 1460 C CA . ALA A 1 185 ? 14.961 10.427 -16.205 1.00 96.62 185 ALA A CA 1
ATOM 1461 C C . ALA A 1 185 ? 15.383 11.771 -16.818 1.00 96.62 185 ALA A C 1
ATOM 1463 O O . ALA A 1 185 ? 14.735 12.792 -16.597 1.00 96.62 185 ALA A O 1
ATOM 1464 N N . LYS A 1 186 ? 16.411 11.766 -17.679 1.00 97.00 186 LYS A N 1
ATOM 1465 C CA . LYS A 1 186 ? 16.856 12.965 -18.401 1.00 97.00 186 LYS A CA 1
ATOM 1466 C C . LYS A 1 186 ? 15.770 13.534 -19.320 1.00 97.00 186 LYS A C 1
ATOM 1468 O O . LYS A 1 186 ? 15.591 14.751 -19.344 1.00 97.00 186 LYS A O 1
ATOM 1473 N N . ASN A 1 187 ? 15.058 12.687 -20.064 1.00 96.50 187 ASN A N 1
ATOM 1474 C CA . ASN A 1 187 ? 13.992 13.122 -20.973 1.00 96.50 187 ASN A CA 1
ATOM 1475 C C . ASN A 1 187 ? 12.845 13.804 -20.222 1.00 96.50 187 ASN A C 1
ATOM 1477 O O . ASN A 1 187 ? 12.336 14.827 -20.676 1.00 96.50 187 ASN A O 1
ATOM 1481 N N . LEU A 1 188 ? 12.478 13.256 -19.065 1.00 97.00 188 LEU A N 1
ATOM 1482 C CA . LEU A 1 188 ? 11.382 13.750 -18.233 1.00 97.00 188 LEU A CA 1
ATOM 1483 C C . LEU A 1 188 ? 11.823 14.805 -17.209 1.00 97.00 188 LEU A C 1
ATOM 1485 O O . LEU A 1 188 ? 10.999 15.301 -16.452 1.00 97.00 188 LEU A O 1
ATOM 1489 N N . ARG A 1 189 ? 13.111 15.179 -17.201 1.00 96.94 189 ARG A N 1
ATOM 1490 C CA . ARG A 1 189 ? 13.710 16.128 -16.244 1.00 96.94 189 ARG A CA 1
ATOM 1491 C C . ARG A 1 189 ? 13.509 15.713 -14.778 1.00 96.94 189 ARG A C 1
ATOM 1493 O O . ARG A 1 189 ? 13.366 16.565 -13.907 1.00 96.94 189 ARG A O 1
ATOM 1500 N N . LEU A 1 190 ? 13.535 14.409 -14.522 1.00 95.75 190 LEU A N 1
ATOM 1501 C CA . LEU A 1 190 ? 13.456 13.818 -13.190 1.00 95.75 190 LEU A CA 1
ATOM 1502 C C . LEU A 1 190 ? 14.862 13.596 -12.630 1.00 95.75 190 LEU A C 1
ATOM 1504 O O . LEU A 1 190 ? 15.789 13.234 -13.361 1.00 95.75 190 LEU A O 1
ATOM 1508 N N . ASP A 1 191 ? 15.020 13.755 -11.320 1.00 93.75 191 ASP A N 1
ATOM 1509 C CA . ASP A 1 191 ? 16.201 13.245 -10.636 1.00 93.75 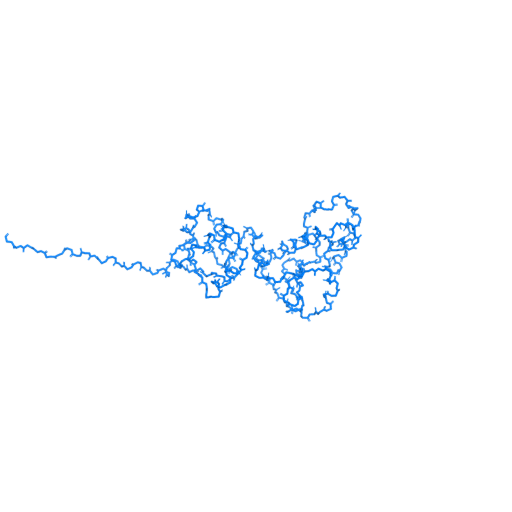191 ASP A CA 1
ATOM 1510 C C . ASP A 1 191 ? 16.156 11.703 -10.542 1.00 93.75 191 ASP A C 1
ATOM 1512 O O . ASP A 1 191 ? 15.108 11.064 -10.688 1.00 93.75 191 ASP A O 1
ATOM 1516 N N . LEU A 1 192 ? 17.311 11.076 -10.303 1.00 91.88 192 LEU A N 1
ATOM 1517 C CA . LEU A 1 192 ? 17.409 9.613 -10.262 1.00 91.88 192 LEU A CA 1
ATOM 1518 C C . LEU A 1 192 ? 16.687 8.981 -9.063 1.00 91.88 192 LEU A C 1
ATOM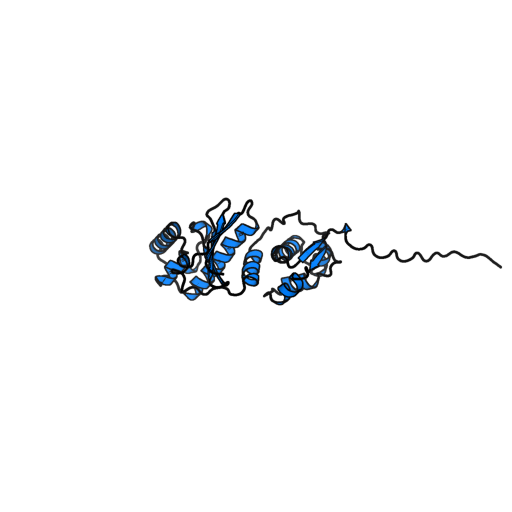 1520 O O . LEU A 1 192 ? 16.313 7.813 -9.152 1.00 91.88 192 LEU A O 1
ATOM 1524 N N . LYS A 1 193 ? 16.477 9.713 -7.961 1.00 91.38 193 LYS A N 1
ATOM 1525 C CA . LYS A 1 193 ? 15.710 9.216 -6.810 1.00 91.38 193 LYS A CA 1
ATOM 1526 C C . LYS A 1 193 ? 14.232 9.106 -7.191 1.00 91.38 193 LYS A C 1
ATOM 1528 O O . LYS A 1 193 ? 13.646 8.044 -6.995 1.00 91.38 193 LYS A O 1
ATOM 1533 N N . SER A 1 194 ? 13.680 10.138 -7.820 1.00 92.19 194 SER A N 1
ATOM 1534 C CA . SER A 1 194 ? 12.308 10.149 -8.341 1.00 92.19 194 SER A CA 1
ATOM 1535 C C . SER A 1 194 ? 12.100 9.075 -9.417 1.00 92.19 194 SER A C 1
ATOM 1537 O O . SER A 1 194 ? 11.146 8.301 -9.355 1.00 92.19 194 SER A O 1
ATOM 1539 N N . ALA A 1 195 ? 13.039 8.938 -10.361 1.00 93.88 195 ALA A N 1
ATOM 1540 C CA . ALA A 1 195 ? 12.983 7.885 -11.379 1.00 93.88 195 ALA A CA 1
ATOM 1541 C C . ALA A 1 195 ? 13.051 6.470 -10.774 1.00 93.88 195 ALA A C 1
ATOM 1543 O O . ALA A 1 195 ? 12.347 5.571 -11.232 1.00 93.88 195 ALA A O 1
ATOM 1544 N N . ARG A 1 196 ? 13.860 6.266 -9.724 1.00 91.62 196 ARG A N 1
ATOM 1545 C CA . ARG A 1 196 ? 13.924 4.998 -8.980 1.00 91.62 196 ARG A CA 1
ATOM 1546 C C . ARG A 1 196 ? 12.593 4.666 -8.307 1.00 91.62 196 ARG A C 1
ATOM 1548 O O . ARG A 1 196 ? 12.170 3.516 -8.374 1.00 91.62 196 ARG A O 1
ATOM 1555 N N . GLN A 1 197 ? 11.947 5.644 -7.674 1.00 91.94 197 GLN A N 1
ATOM 1556 C CA . GLN A 1 197 ? 10.644 5.458 -7.026 1.00 91.94 197 GLN A CA 1
ATOM 1557 C C . GLN A 1 197 ? 9.551 5.104 -8.038 1.00 91.94 197 GLN A C 1
ATOM 1559 O O . GLN A 1 197 ? 8.791 4.168 -7.807 1.00 91.94 197 GLN A O 1
ATOM 1564 N N . LEU A 1 198 ? 9.499 5.801 -9.178 1.00 94.50 198 LEU A N 1
ATOM 1565 C CA . LEU A 1 198 ? 8.547 5.485 -10.246 1.00 94.50 198 LEU A CA 1
ATOM 1566 C C . LEU A 1 198 ? 8.795 4.088 -10.815 1.00 94.50 198 LEU A C 1
ATOM 1568 O O . LEU A 1 198 ? 7.868 3.288 -10.893 1.00 94.50 198 LEU A O 1
ATOM 1572 N N . LEU A 1 199 ? 10.047 3.764 -11.150 1.00 94.19 199 LEU A N 1
ATOM 1573 C CA . LEU A 1 199 ? 10.408 2.449 -11.678 1.00 94.19 199 LEU A CA 1
ATOM 1574 C C . LEU A 1 199 ? 10.048 1.317 -10.714 1.00 94.19 199 LEU A C 1
ATOM 1576 O O . LEU A 1 199 ? 9.538 0.292 -11.155 1.00 94.19 199 LEU A O 1
ATOM 1580 N N . PHE A 1 200 ? 10.290 1.505 -9.414 1.00 92.81 200 PHE A N 1
ATOM 1581 C CA . PHE A 1 200 ? 9.947 0.521 -8.391 1.00 92.81 200 PHE A CA 1
ATOM 1582 C C . PHE A 1 200 ? 8.475 0.099 -8.461 1.00 92.81 200 PHE A C 1
ATOM 1584 O O . PHE A 1 200 ? 8.210 -1.095 -8.433 1.00 92.81 200 PHE A O 1
ATOM 1591 N N . ARG A 1 201 ? 7.537 1.041 -8.634 1.00 93.81 201 ARG A N 1
ATOM 1592 C CA . ARG A 1 201 ? 6.094 0.740 -8.709 1.00 93.81 201 ARG A CA 1
ATOM 1593 C C . ARG A 1 201 ? 5.773 -0.206 -9.866 1.00 93.81 201 ARG A C 1
ATOM 1595 O O . ARG A 1 201 ? 5.040 -1.172 -9.692 1.00 93.81 201 ARG A O 1
ATOM 1602 N N . PHE A 1 202 ? 6.360 0.042 -11.037 1.00 95.00 202 PHE A N 1
ATOM 1603 C CA . PHE A 1 202 ? 6.141 -0.798 -12.217 1.00 95.00 202 PHE A CA 1
ATOM 1604 C C . PHE A 1 202 ? 6.827 -2.162 -12.103 1.00 95.00 202 PHE A C 1
ATOM 1606 O O . PHE A 1 202 ? 6.266 -3.158 -12.548 1.00 95.00 202 PHE A O 1
ATOM 1613 N N . VAL A 1 203 ? 8.018 -2.226 -11.505 1.00 92.81 203 VAL A N 1
ATOM 1614 C CA . VAL A 1 203 ? 8.721 -3.500 -11.280 1.00 92.81 203 VAL A CA 1
ATOM 1615 C C . VAL A 1 203 ? 7.982 -4.349 -10.245 1.00 92.81 203 VAL A C 1
ATOM 1617 O O . VAL A 1 203 ? 7.786 -5.537 -10.465 1.00 92.81 203 VAL A O 1
ATOM 1620 N N . ALA A 1 204 ? 7.533 -3.748 -9.141 1.00 91.38 204 ALA A N 1
ATOM 1621 C CA . ALA A 1 204 ? 6.851 -4.457 -8.061 1.00 91.38 204 ALA A CA 1
ATOM 1622 C C . ALA A 1 204 ? 5.460 -4.978 -8.468 1.00 91.38 204 ALA A C 1
ATOM 1624 O O . ALA A 1 204 ? 5.024 -6.007 -7.965 1.00 91.38 204 ALA A O 1
ATOM 1625 N N . LEU A 1 205 ? 4.797 -4.316 -9.423 1.00 93.31 205 LEU A N 1
ATOM 1626 C CA . LEU A 1 205 ? 3.573 -4.803 -10.076 1.00 93.31 205 LEU A CA 1
ATOM 1627 C C . LEU A 1 205 ? 3.836 -5.783 -11.232 1.00 93.31 205 LEU A C 1
ATOM 1629 O O . LEU A 1 205 ? 2.897 -6.150 -11.945 1.00 93.31 205 LEU A O 1
ATOM 1633 N N . GLU A 1 206 ? 5.097 -6.159 -11.466 1.00 93.12 206 GLU A N 1
ATOM 1634 C CA . GLU A 1 206 ? 5.536 -7.029 -12.568 1.00 93.12 206 GLU A CA 1
ATOM 1635 C C . GLU A 1 206 ? 5.153 -6.493 -13.965 1.00 93.12 206 GLU A C 1
ATOM 1637 O O . GLU A 1 206 ? 5.045 -7.230 -14.950 1.00 93.12 206 GLU A O 1
ATOM 1642 N N . ILE A 1 207 ? 4.954 -5.176 -14.069 1.00 95.19 207 ILE A N 1
ATOM 1643 C CA . ILE A 1 207 ? 4.614 -4.493 -15.321 1.00 95.19 207 ILE A CA 1
ATOM 1644 C C . ILE A 1 207 ? 5.836 -4.418 -16.230 1.00 95.19 207 ILE A C 1
ATOM 1646 O O . ILE A 1 207 ? 5.728 -4.572 -17.451 1.00 95.19 207 ILE A O 1
ATOM 1650 N N . VAL A 1 208 ? 6.998 -4.166 -15.632 1.00 94.31 208 VAL A N 1
ATOM 1651 C CA . VAL A 1 208 ? 8.267 -4.076 -16.347 1.00 94.31 208 VAL A CA 1
ATOM 1652 C C . VAL A 1 208 ? 9.335 -4.945 -15.717 1.00 94.31 208 VAL A C 1
ATOM 1654 O O . VAL A 1 208 ? 9.407 -5.103 -14.501 1.00 94.31 208 VAL A O 1
ATOM 1657 N N . GLU A 1 209 ? 10.221 -5.426 -16.573 1.00 91.62 209 GLU A N 1
ATOM 1658 C CA . GLU A 1 209 ? 11.476 -6.068 -16.212 1.00 91.62 209 GLU A CA 1
ATOM 1659 C C . GLU A 1 209 ? 12.653 -5.183 -16.643 1.00 91.62 209 GLU A C 1
ATOM 1661 O O . GLU A 1 209 ? 12.602 -4.494 -17.668 1.00 91.62 209 GLU A O 1
ATOM 1666 N N . CYS A 1 210 ? 13.717 -5.171 -15.839 1.00 91.25 210 CYS A N 1
ATOM 1667 C CA . CYS A 1 210 ? 14.900 -4.349 -16.078 1.00 91.25 210 CYS A CA 1
ATOM 1668 C C . CYS A 1 210 ? 16.044 -5.201 -16.628 1.00 91.25 210 CYS A C 1
ATOM 1670 O O . CYS A 1 210 ? 16.631 -6.013 -15.914 1.00 91.25 210 CYS A O 1
ATOM 1672 N N . TRP A 1 211 ? 16.405 -4.959 -17.884 1.00 89.62 211 TRP A N 1
ATOM 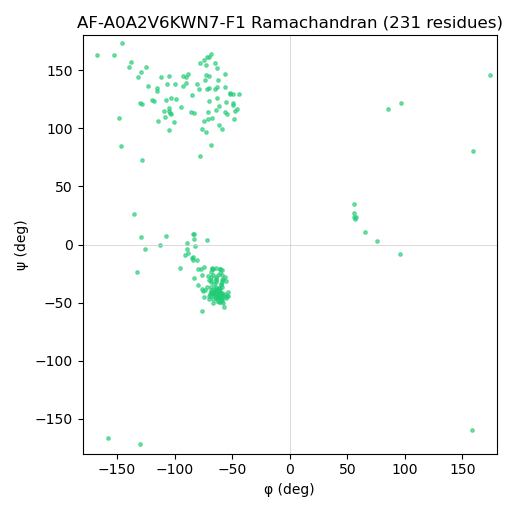1673 C CA . TRP A 1 211 ? 17.510 -5.638 -18.554 1.00 89.62 211 TRP A CA 1
ATOM 1674 C C . TRP A 1 211 ? 18.829 -4.877 -18.360 1.00 89.62 211 TRP A C 1
ATOM 1676 O O . TRP A 1 211 ? 18.826 -3.642 -18.358 1.00 89.62 211 TRP A O 1
ATOM 1686 N N . PRO A 1 212 ? 19.982 -5.554 -18.223 1.00 85.44 212 PRO A N 1
ATOM 1687 C CA . PRO A 1 212 ? 21.266 -4.869 -18.143 1.00 85.44 212 PRO A CA 1
ATOM 1688 C C . PRO A 1 212 ? 21.596 -4.126 -19.450 1.00 85.44 212 PRO A C 1
ATOM 1690 O O . PRO A 1 212 ? 21.155 -4.491 -20.541 1.00 85.44 212 PRO A O 1
ATOM 1693 N N . ALA A 1 213 ? 22.443 -3.098 -19.375 1.00 75.81 213 ALA A N 1
ATOM 1694 C CA . ALA A 1 213 ? 22.853 -2.342 -20.565 1.00 75.81 213 ALA A CA 1
ATOM 1695 C C . ALA A 1 213 ? 23.567 -3.212 -21.623 1.00 75.81 213 ALA A C 1
ATOM 1697 O O . ALA A 1 213 ? 23.545 -2.894 -22.810 1.00 75.81 213 ALA A O 1
ATOM 1698 N N . SER A 1 214 ? 24.179 -4.328 -21.211 1.00 70.12 214 SER A N 1
ATOM 1699 C CA . SER A 1 214 ? 24.850 -5.285 -22.099 1.00 70.12 214 SER A CA 1
ATOM 1700 C C . SER A 1 214 ? 23.899 -6.047 -23.027 1.00 70.12 214 SER A C 1
ATOM 1702 O O . SER A 1 214 ? 24.352 -6.567 -24.045 1.00 70.12 214 SER A O 1
ATOM 1704 N N . THR A 1 215 ? 22.604 -6.105 -22.699 1.00 61.34 215 THR A N 1
ATOM 1705 C CA . THR A 1 215 ? 21.560 -6.733 -23.529 1.00 61.34 215 THR A CA 1
ATOM 1706 C C . THR A 1 215 ? 21.002 -5.810 -24.609 1.00 61.34 215 THR A C 1
ATOM 1708 O O . THR A 1 215 ? 20.327 -6.293 -25.516 1.00 61.34 215 THR A O 1
ATOM 1711 N N . ALA A 1 216 ? 21.305 -4.506 -24.572 1.00 58.88 216 ALA A N 1
ATOM 1712 C CA . ALA A 1 216 ? 20.972 -3.622 -25.682 1.00 58.88 216 ALA A CA 1
ATOM 1713 C C . ALA A 1 216 ? 21.717 -4.101 -26.930 1.00 58.88 216 ALA A C 1
ATOM 1715 O O . ALA A 1 216 ? 22.951 -4.135 -26.947 1.00 58.88 216 ALA A O 1
ATOM 1716 N N . ALA A 1 217 ? 20.973 -4.476 -27.974 1.00 53.97 217 ALA A N 1
ATOM 1717 C CA . ALA A 1 217 ? 21.559 -4.798 -29.265 1.00 53.97 217 ALA A CA 1
ATOM 1718 C C . ALA A 1 217 ? 22.527 -3.671 -29.649 1.00 53.97 217 ALA A C 1
ATOM 1720 O O . ALA A 1 217 ? 22.136 -2.500 -29.699 1.00 53.97 217 ALA A O 1
ATOM 1721 N N . LYS A 1 218 ? 23.807 -4.015 -29.867 1.00 49.44 218 LYS A N 1
ATOM 1722 C CA . LYS A 1 218 ? 24.774 -3.058 -30.410 1.00 49.44 218 LYS A CA 1
ATOM 1723 C C . LYS A 1 218 ? 24.116 -2.427 -31.637 1.00 49.44 218 LYS A C 1
ATOM 1725 O O . LYS A 1 218 ? 23.635 -3.189 -32.479 1.00 49.44 218 LYS A O 1
ATOM 1730 N N . PRO A 1 219 ? 24.080 -1.088 -31.759 1.00 49.72 219 PRO A N 1
ATOM 1731 C CA . PRO A 1 219 ? 23.672 -0.488 -33.017 1.00 49.72 219 PRO A CA 1
ATOM 1732 C C . PRO A 1 219 ? 24.519 -1.139 -34.108 1.00 49.72 219 PRO A C 1
ATOM 1734 O O . PRO A 1 219 ? 25.736 -1.271 -33.926 1.00 49.72 219 PRO A O 1
ATOM 1737 N N . GLU A 1 220 ? 23.874 -1.613 -35.180 1.00 43.28 220 GLU A N 1
ATOM 1738 C CA . GLU A 1 220 ? 24.586 -2.173 -36.326 1.00 43.28 220 GLU A CA 1
ATOM 1739 C C . GLU A 1 220 ? 25.756 -1.240 -36.648 1.00 43.28 220 GLU A C 1
ATOM 1741 O O . GLU A 1 220 ? 25.560 -0.015 -36.698 1.00 43.28 220 GLU A O 1
ATOM 1746 N N . PRO A 1 221 ? 26.988 -1.765 -36.785 1.00 41.16 221 PRO A N 1
ATOM 1747 C CA . PRO A 1 221 ? 28.110 -0.922 -37.133 1.00 41.16 221 PRO A CA 1
ATOM 1748 C C . PRO A 1 221 ? 27.728 -0.230 -38.434 1.00 41.16 221 PRO A C 1
ATOM 1750 O O . PRO A 1 221 ? 27.541 -0.896 -39.450 1.00 41.16 221 PRO A O 1
ATOM 1753 N N . LYS A 1 222 ? 27.562 1.101 -38.385 1.00 45.81 222 LYS A N 1
ATOM 1754 C CA . LYS A 1 222 ? 27.405 1.926 -39.583 1.00 45.81 222 LYS A CA 1
ATOM 1755 C C . LYS A 1 222 ? 28.522 1.497 -40.516 1.00 45.81 222 LYS A C 1
ATOM 1757 O O . LYS A 1 222 ? 29.686 1.743 -40.198 1.00 45.81 222 LYS A O 1
ATOM 1762 N N . GLY A 1 223 ? 28.152 0.781 -41.580 1.00 41.97 223 GLY A N 1
ATOM 1763 C CA . GLY A 1 223 ? 29.091 0.180 -42.509 1.00 41.97 223 GLY A CA 1
ATOM 1764 C C . GLY A 1 223 ? 30.119 1.231 -42.873 1.00 41.97 223 GLY A C 1
ATOM 1765 O O . GLY A 1 223 ? 29.768 2.285 -43.405 1.00 41.97 223 GLY A O 1
ATOM 1766 N N . GLY A 1 224 ? 31.369 0.985 -42.480 1.00 39.91 224 GLY A N 1
ATOM 1767 C CA . GLY A 1 224 ? 32.474 1.850 -42.833 1.00 39.91 224 GLY A CA 1
ATOM 1768 C C . GLY A 1 224 ? 32.463 1.976 -44.344 1.00 39.91 224 GLY A C 1
ATOM 1769 O O . GLY A 1 224 ? 32.675 0.993 -45.052 1.00 39.91 224 GLY A O 1
ATOM 1770 N N . MET A 1 225 ? 32.162 3.174 -44.838 1.00 41.69 225 MET A N 1
ATOM 1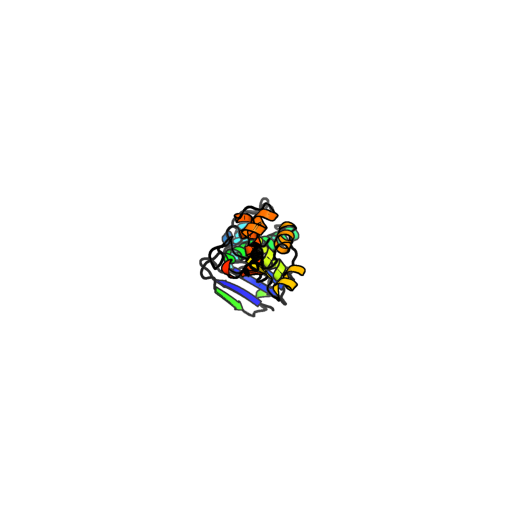771 C CA . MET A 1 225 ? 32.288 3.496 -46.247 1.00 41.69 225 MET A CA 1
ATOM 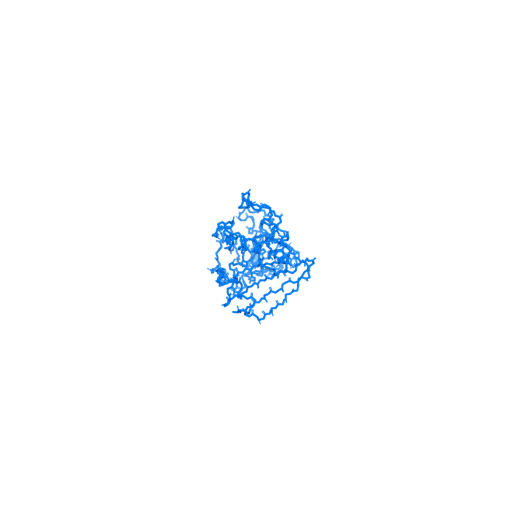1772 C C . MET A 1 225 ? 33.785 3.503 -46.544 1.00 41.69 225 MET A C 1
ATOM 1774 O O . MET A 1 225 ? 34.467 4.520 -46.416 1.00 41.69 225 MET A O 1
ATOM 1778 N N . GLY A 1 226 ? 34.308 2.314 -46.840 1.00 38.22 226 GLY A N 1
ATOM 1779 C CA . GLY A 1 226 ? 35.664 2.098 -47.296 1.00 38.22 226 GLY A CA 1
ATOM 1780 C C . GLY A 1 226 ? 35.861 2.885 -48.580 1.00 38.22 226 GLY A C 1
ATOM 1781 O O . GLY A 1 226 ? 35.456 2.455 -49.654 1.00 38.22 226 GLY A O 1
ATOM 1782 N N . ARG A 1 227 ? 36.479 4.061 -48.471 1.00 45.59 227 ARG A N 1
ATOM 1783 C CA . ARG A 1 227 ? 37.130 4.701 -49.609 1.00 45.59 227 ARG A CA 1
ATOM 1784 C C . ARG A 1 227 ? 38.407 3.921 -49.897 1.00 45.59 227 ARG A C 1
ATOM 1786 O O . ARG A 1 227 ? 39.438 4.151 -49.275 1.00 45.59 227 ARG A O 1
ATOM 1793 N N . LEU A 1 228 ? 38.313 3.007 -50.851 1.00 43.00 228 LEU A N 1
ATOM 1794 C CA . LEU A 1 228 ? 39.433 2.439 -51.590 1.00 43.00 228 LEU A CA 1
ATOM 1795 C C . LEU A 1 228 ? 39.010 2.296 -53.058 1.00 43.00 228 LEU A C 1
ATOM 1797 O O . LEU A 1 228 ? 37.824 2.163 -53.335 1.00 43.00 228 LEU A O 1
ATOM 1801 N N . PHE A 1 229 ? 40.006 2.342 -53.949 1.00 37.91 229 PHE A N 1
ATOM 1802 C CA . PHE A 1 229 ? 39.980 2.507 -55.417 1.00 37.91 229 PHE A CA 1
ATOM 1803 C C . PHE A 1 229 ? 39.919 3.978 -55.878 1.00 37.91 229 PHE A C 1
ATOM 1805 O O . PHE A 1 229 ? 38.961 4.685 -55.607 1.00 37.91 229 PHE A O 1
ATOM 1812 N N . GLY A 1 230 ? 40.899 4.543 -56.588 1.00 32.62 230 GLY A N 1
ATOM 1813 C CA . GLY A 1 230 ? 42.154 4.033 -57.141 1.00 32.62 230 GLY A CA 1
ATOM 1814 C C . GLY A 1 230 ? 42.799 5.133 -58.002 1.00 32.62 230 GLY A C 1
ATOM 1815 O O . GLY A 1 230 ? 42.098 5.935 -58.615 1.00 32.62 230 GLY A O 1
ATOM 1816 N N . ARG A 1 231 ? 44.136 5.200 -58.020 1.00 38.00 231 ARG A N 1
ATOM 1817 C CA . ARG A 1 231 ? 44.926 6.004 -58.972 1.00 38.00 231 ARG A CA 1
ATOM 1818 C C . ARG A 1 231 ? 44.689 5.509 -60.405 1.00 38.00 231 ARG A C 1
ATOM 1820 O O . ARG A 1 231 ? 44.717 4.301 -60.618 1.00 38.00 231 ARG A O 1
ATOM 1827 N N . GLY A 1 232 ? 44.605 6.425 -61.375 1.00 38.12 232 GLY A N 1
ATOM 1828 C CA . GLY A 1 232 ? 44.848 6.095 -62.784 1.00 38.12 232 GLY A CA 1
ATOM 1829 C C . GLY A 1 232 ? 44.258 7.055 -63.819 1.00 38.12 232 GLY A C 1
ATOM 1830 O O . GLY A 1 232 ? 43.244 6.727 -64.424 1.00 38.12 232 GLY A O 1
ATOM 1831 N N . ARG A 1 233 ? 44.921 8.188 -64.071 1.00 34.44 233 ARG A N 1
ATOM 1832 C CA . ARG A 1 233 ? 45.551 8.541 -65.359 1.00 34.44 233 ARG A CA 1
ATOM 1833 C C . ARG A 1 233 ? 46.262 9.882 -65.245 1.00 34.44 233 ARG A C 1
ATOM 1835 O O . ARG A 1 233 ? 45.678 10.793 -64.624 1.00 34.44 233 ARG A O 1
#

Secondary structure (DSSP, 8-state):
--EEEEEESSSSPEEEEEETTEEEEEE-S-HHHH--S--GGGTTS-HHHHHHHHHHHHHH---HHHHHHHTTSS-HHHHHHHHHHHHHHHHHGGGG-TT-EEEEE--SGGGGGGTTSPPBS-HHHHHHHHHHT-SS---SS---TT-EEEE-HHHHHHHTTS---HHHHHHHHT--SSS-HHHHHHHHT--HHHHHHHHHHHHHTTSEEEE-GGGSPPP--------------

Solvent-accessible surface area (backbone atoms only — not comparable to full-atom values): 13276 Å² total; per-residue (Å²): 80,50,20,36,38,39,39,41,48,98,58,80,46,40,40,34,36,29,52,80,53,14,46,47,46,42,36,30,42,40,53,55,73,44,48,73,62,88,59,77,84,51,75,86,43,60,66,68,61,52,50,54,28,35,52,49,9,50,76,70,32,51,52,31,59,57,51,35,27,75,69,66,65,35,63,53,68,68,34,50,59,47,49,50,50,34,15,34,55,47,56,24,51,58,72,63,45,71,82,64,45,79,48,75,47,82,40,68,74,80,47,67,88,48,79,88,53,74,53,43,75,50,58,68,49,53,49,50,55,17,46,71,65,41,83,75,73,63,55,95,60,80,87,54,54,58,24,22,40,24,68,35,85,64,14,56,62,50,62,75,73,45,86,64,53,72,67,55,48,57,55,58,68,59,56,69,59,73,46,24,48,50,55,49,19,60,74,72,72,44,54,70,69,59,41,49,52,56,49,47,46,38,41,77,69,53,23,32,47,73,40,57,57,86,73,49,76,73,74,75,76,76,74,77,82,74,88,73,90,79,92,87,133

Sequence (233 aa):
LTGL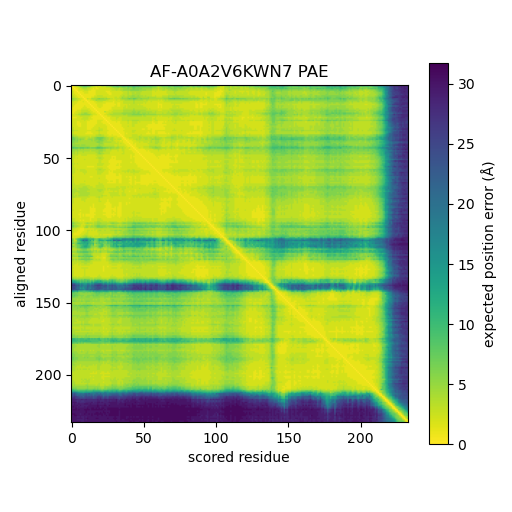LRACWDQEPIDVLARDGEIILATTRDPDLYCPETPPILANVDPEVVAKARDQQKENGTPFLLTLARNESIERQPAFDLIRHQGQMLFSQLWSAPNVWIMFEKNADLLGGFGDVTGDPDVDDWSLETFRLVQNPEQPGRFDPASIPAYTREGFDRVQKLKLTSDEAQFASQFSGARSVQQIAKNLRLDLKSARQLLFRFVALEIVECWPASTAAKPEPKGGMGRLFGRGR

Nearest PDB structures (foldseek):
  8jj9-assembly1_A  TM=7.817E-01  e=3.196E-01  Homo sapiens
  8fw5-assembly1_C  TM=3.389E-01  e=5.478E-03  Homo sapiens
  8ae6-assembly1_S  TM=3.961E-01  e=1.311E-01  Saccharomyces cerevisiae
  4ldz-assembly1_B  TM=6.675E-01  e=2.510E+00  Bacillus subtilis subsp. subtilis str. 168
  7vzq-assembly1_A  TM=4.006E-01  e=8.239E-01  Streptomyces hygroscopicus

Mean predicted aligned error: 7.64 Å

pLDDT: mean 87.9, std 15.17, range [32.62, 98.12]